Protein 1U53 (pdb70)

Sequence (193 aa):
EFGCPDNGMSEEARQKFLEMHNSLRSSVALGQAKDGAGGNAPKAAKMKTMAYDCEVEKTAMNNAKQCVFKHSQPNQRKGLGENIFMSSDSGMDKAKAAEQASKAWFGELAEKGVGQNLKLTGGLFSRGVGHYTQMVWQETVKLGCYVEACSNMCYVVCQYGPAGNMMGKDIYEKGEPCSKCENCDKEKGLCSA

Structure (mmCIF, N/CA/C/O backbone):
data_1U53
#
_entry.id   1U53
#
_cell.length_a   37.890
_cell.length_b   51.540
_cell.length_c   43.630
_cell.angle_alpha   90.00
_cell.angle_beta   114.06
_cell.angle_gamma   90.00
#
_symmetry.space_group_name_H-M   'P 1 21 1'
#
loop_
_entity.id
_entity.type
_entity.pdbx_description
1 polymer 'secreted protein ASP-2'
2 water water
#
loop_
_atom_site.group_PDB
_atom_site.id
_atom_site.type_symbol
_atom_site.label_atom_id
_atom_site.label_alt_id
_atom_site.label_comp_id
_atom_site.label_asym_id
_atom_site.label_entity_id
_atom_site.label_seq_id
_atom_site.pdbx_PDB_ins_code
_atom_site.Cartn_x
_atom_site.Cartn_y
_atom_site.Cartn_z
_atom_site.occupancy
_atom_site.B_iso_or_equiv
_atom_site.auth_seq_id
_atom_site.auth_comp_id
_atom_site.auth_asym_id
_atom_site.auth_atom_id
_atom_site.pdbx_PDB_model_num
ATOM 1 N N . GLU A 1 4 ? -1.296 9.574 12.259 1.00 34.88 -1 GLU A N 1
ATOM 2 C CA . GLU A 1 4 ? -0.152 8.672 12.020 1.00 33.36 -1 GLU A CA 1
ATOM 3 C C . GLU A 1 4 ? 1.044 9.432 11.459 1.00 31.08 -1 GLU A C 1
ATOM 4 O O . GLU A 1 4 ? 0.935 10.117 10.434 1.00 30.59 -1 GLU A O 1
ATOM 6 N N . PHE A 1 5 ? 2.188 9.280 12.122 1.00 27.56 0 PHE A N 1
ATOM 7 C CA . PHE A 1 5 ? 3.340 10.154 11.886 1.00 24.92 0 PHE A CA 1
ATOM 8 C C . PHE A 1 5 ? 4.616 9.319 11.905 1.00 23.97 0 PHE A C 1
ATOM 9 O O . PHE A 1 5 ? 5.067 8.873 12.964 1.00 25.92 0 PHE A O 1
ATOM 17 N N . GLY A 1 6 ? 5.195 9.111 10.731 1.00 21.43 1 GLY A N 1
ATOM 18 C CA . GLY A 1 6 ? 6.366 8.257 10.607 1.00 19.48 1 GLY A CA 1
ATOM 19 C C . GLY A 1 6 ? 7.630 9.050 10.955 1.00 18.64 1 GLY A C 1
ATOM 20 O O . GLY A 1 6 ? 7.683 10.282 10.824 1.00 17.85 1 GLY A O 1
ATOM 21 N N . CYS A 1 7 ? 8.649 8.343 11.427 1.00 17.56 2 CYS A N 1
ATOM 22 C CA . CYS A 1 7 ? 9.934 8.974 11.691 1.00 16.85 2 CYS A CA 1
ATOM 23 C C . CYS A 1 7 ? 10.713 9.111 10.361 1.00 15.89 2 CYS A C 1
ATOM 24 O O . CYS A 1 7 ? 10.354 8.473 9.341 1.00 17.10 2 CYS A O 1
ATOM 27 N N . PRO A 1 8 ? 11.749 9.949 10.340 1.00 15.79 3 PRO A N 1
ATOM 28 C CA . PRO A 1 8 ? 12.543 10.244 9.144 1.00 15.05 3 PRO A CA 1
ATOM 29 C C . PRO A 1 8 ? 13.237 9.002 8.623 1.00 16.27 3 PRO A C 1
ATOM 30 O O . PRO A 1 8 ? 13.428 7.995 9.359 1.00 15.60 3 PRO A O 1
ATOM 34 N N . ASP A 1 9 ? 13.624 9.080 7.353 1.00 15.40 4 ASP A N 1
ATOM 35 C CA . ASP A 1 9 ? 14.362 8.038 6.647 1.00 16.03 4 ASP A CA 1
ATOM 36 C C . ASP A 1 9 ? 15.799 8.299 7.015 1.00 15.69 4 ASP A C 1
ATOM 37 O O . ASP A 1 9 ? 16.585 8.851 6.236 1.00 16.31 4 ASP A O 1
ATOM 42 N N . ASN A 1 10 ? 16.143 7.945 8.254 1.00 15.48 5 ASN A N 1
ATOM 43 C CA . ASN A 1 10 ? 17.413 8.374 8.863 1.00 14.72 5 ASN A CA 1
ATOM 44 C C . ASN A 1 10 ? 18.404 7.236 9.167 1.00 15.16 5 ASN A C 1
ATOM 45 O O . ASN A 1 10 ? 19.402 7.459 9.896 1.00 14.54 5 ASN A O 1
ATOM 50 N N . GLY A 1 11 ? 18.158 6.061 8.591 1.00 14.21 6 GLY A N 1
ATOM 51 C CA . GLY A 1 11 ? 19.052 4.895 8.790 1.00 14.40 6 GLY A CA 1
ATOM 52 C C . GLY A 1 11 ? 18.510 3.887 9.776 1.00 17.23 6 GLY A C 1
ATOM 53 O O . GLY A 1 11 ? 18.955 2.751 9.831 1.00 18.64 6 GLY A O 1
ATOM 54 N N . MET A 1 12 ? 17.542 4.302 10.568 1.00 15.77 7 MET A N 1
ATOM 55 C CA . MET A 1 12 ? 16.882 3.385 11.475 1.00 15.63 7 MET A CA 1
ATOM 56 C C . MET A 1 12 ? 15.757 2.696 10.701 1.00 20.25 7 MET A C 1
ATOM 57 O O . MET A 1 12 ? 15.048 3.353 9.951 1.00 21.72 7 MET A O 1
ATOM 62 N N . SER A 1 13 ? 15.583 1.376 10.833 1.00 19.63 8 SER A N 1
ATOM 63 C CA . SER A 1 13 ? 14.544 0.744 10.046 1.00 21.16 8 SER A CA 1
ATOM 64 C C . SER A 1 13 ? 13.229 0.662 10.809 1.00 21.52 8 SER A C 1
ATOM 65 O O . SER A 1 13 ? 13.236 0.574 12.060 1.00 19.13 8 SER A O 1
ATOM 68 N N . GLU A 1 14 ? 12.109 0.671 10.083 1.00 21.41 9 GLU A N 1
ATOM 69 C CA . GLU A 1 14 ? 10.814 0.520 10.713 1.00 22.23 9 GLU A CA 1
ATOM 70 C C . GLU A 1 14 ? 10.727 -0.807 11.471 1.00 18.68 9 GLU A C 1
ATOM 71 O O . GLU A 1 14 ? 10.116 -0.883 12.540 1.00 19.16 9 GLU A O 1
ATOM 77 N N . GLU A 1 15 ? 11.368 -1.847 10.936 1.00 18.09 10 GLU A N 1
ATOM 78 C CA . GLU A 1 15 ? 11.381 -3.164 11.612 1.00 17.27 10 GLU A CA 1
ATOM 79 C C . GLU A 1 15 ? 12.048 -3.070 12.983 1.00 15.25 10 GLU A C 1
ATOM 80 O O . GLU A 1 15 ? 11.577 -3.649 13.973 1.00 13.27 10 GLU A O 1
ATOM 86 N N . ALA A 1 16 ? 13.139 -2.312 13.055 1.00 14.03 11 ALA A N 1
ATOM 87 C CA . ALA A 1 16 ? 13.849 -2.190 14.327 1.00 13.53 11 ALA A CA 1
ATOM 88 C C . ALA A 1 16 ? 13.063 -1.350 15.304 1.00 12.14 11 ALA A C 1
ATOM 89 O O . ALA A 1 16 ? 13.064 -1.594 16.541 1.00 13.81 11 ALA A O 1
ATOM 91 N N . ARG A 1 17 ? 12.401 -0.310 14.793 1.00 12.62 12 ARG A N 1
ATOM 92 C CA . ARG A 1 17 ? 11.603 0.533 15.668 1.00 11.94 12 ARG A CA 1
ATOM 93 C C . ARG A 1 17 ? 10.482 -0.316 16.227 1.00 12.91 12 ARG A C 1
ATOM 94 O O . ARG A 1 17 ? 10.191 -0.246 17.423 1.00 11.98 12 ARG A O 1
ATOM 102 N N . GLN A 1 18 ? 9.829 -1.118 15.381 1.00 11.99 13 GLN A N 1
ATOM 103 C CA . GLN A 1 18 ? 8.748 -1.970 15.853 1.00 15.22 13 GLN A CA 1
ATOM 104 C C . GLN A 1 18 ? 9.251 -2.966 16.865 1.00 13.40 13 GLN A C 1
ATOM 105 O O . GLN A 1 18 ? 8.596 -3.206 17.872 1.00 12.21 13 GLN A O 1
ATOM 111 N N . LYS A 1 19 ? 10.437 -3.523 16.623 1.00 13.05 14 LYS A N 1
ATOM 112 C CA . LYS A 1 19 ? 10.966 -4.525 17.553 1.00 12.74 14 LYS A CA 1
ATOM 113 C C . LYS A 1 19 ? 11.205 -3.908 18.909 1.00 12.57 14 LYS A C 1
ATOM 114 O O . LYS A 1 19 ? 10.821 -4.461 19.941 1.00 13.22 14 LYS A O 1
ATOM 120 N N . PHE A 1 20 ? 11.801 -2.723 18.916 1.00 10.47 15 PHE A N 1
ATOM 121 C CA . PHE A 1 20 ? 12.064 -2.062 20.210 1.00 9.98 15 PHE A CA 1
ATOM 122 C C . PHE A 1 20 ? 10.771 -1.806 20.973 1.00 10.68 15 PHE A C 1
ATOM 123 O O . PHE A 1 20 ? 10.654 -2.143 22.133 1.00 10.72 15 PHE A O 1
ATOM 131 N N . LEU A 1 21 ? 9.771 -1.218 20.301 1.00 10.34 16 LEU A N 1
ATOM 132 C CA . LEU A 1 21 ? 8.548 -0.882 20.999 1.00 10.92 16 LEU A CA 1
ATOM 133 C C . LEU A 1 21 ? 7.789 -2.157 21.448 1.00 11.10 16 LEU A C 1
ATOM 134 O O . LEU A 1 21 ? 7.347 -2.266 22.607 1.00 12.67 16 LEU A O 1
ATOM 139 N N . GLU A 1 22 ? 7.653 -3.134 20.554 1.00 12.52 17 GLU A N 1
ATOM 140 C CA . GLU A 1 22 ? 6.912 -4.362 20.946 1.00 13.60 17 GLU A CA 1
ATOM 141 C C . GLU A 1 22 ? 7.575 -5.126 22.087 1.00 12.57 17 GLU A C 1
ATOM 142 O O . GLU A 1 22 ? 6.873 -5.573 23.018 1.00 12.98 17 GLU A O 1
ATOM 148 N N . MET A 1 23 ? 8.900 -5.264 22.021 1.00 11.81 18 MET A N 1
ATOM 149 C CA . MET A 1 23 ? 9.677 -5.919 23.076 1.00 13.33 18 MET A CA 1
ATOM 150 C C . MET A 1 23 ? 9.523 -5.163 24.371 1.00 13.52 18 MET A C 1
ATOM 151 O O . MET A 1 23 ? 9.340 -5.743 25.428 1.00 11.70 18 MET A O 1
ATOM 156 N N . HIS A 1 24 ? 9.615 -3.831 24.318 1.00 11.17 19 HIS A N 1
ATOM 157 C CA . HIS A 1 24 ? 9.424 -3.113 25.593 1.00 10.19 19 HIS A CA 1
ATOM 158 C C . HIS A 1 24 ? 8.050 -3.319 26.192 1.00 10.70 19 HIS A C 1
ATOM 159 O O . HIS A 1 24 ? 7.907 -3.574 27.406 1.00 11.51 19 HIS A O 1
ATOM 166 N N . ASN A 1 25 ? 7.006 -3.203 25.361 1.00 10.68 20 ASN A N 1
ATOM 167 C CA . ASN A 1 25 ? 5.648 -3.369 25.919 1.00 10.95 20 ASN A CA 1
ATOM 168 C C . ASN A 1 25 ? 5.352 -4.797 26.336 1.00 11.45 20 ASN A C 1
ATOM 169 O O . ASN A 1 25 ? 4.697 -5.027 27.363 1.00 11.49 20 ASN A O 1
ATOM 174 N N . SER A 1 26 ? 5.887 -5.746 25.582 1.00 11.99 21 SER A N 1
ATOM 175 C CA . SER A 1 26 ? 5.751 -7.161 25.936 1.00 11.71 21 SER A CA 1
ATOM 176 C C . SER A 1 26 ? 6.346 -7.453 27.323 1.00 11.88 21 SER A C 1
ATOM 177 O O . SER A 1 26 ? 5.756 -8.130 28.132 1.00 13.69 21 SER A O 1
ATOM 180 N N . LEU A 1 27 ? 7.559 -6.989 27.545 1.00 10.77 22 LEU A N 1
ATOM 181 C CA . LEU A 1 27 ? 8.267 -7.285 28.773 1.00 9.18 22 LEU A CA 1
ATOM 182 C C . LEU A 1 27 ? 7.672 -6.491 29.930 1.00 9.96 22 LEU A C 1
ATOM 183 O O . LEU A 1 27 ? 7.549 -7.040 31.049 1.00 11.77 22 LEU A O 1
ATOM 188 N N . ARG A 1 28 ? 7.287 -5.228 29.684 1.00 9.17 23 ARG A N 1
ATOM 189 C CA . ARG A 1 28 ? 6.497 -4.521 30.725 1.00 8.27 23 ARG A CA 1
ATOM 190 C C . ARG A 1 28 ? 5.279 -5.331 31.111 1.00 10.79 23 ARG A C 1
ATOM 191 O O . ARG A 1 28 ? 4.906 -5.400 32.297 1.00 11.29 23 ARG A O 1
ATOM 199 N N . SER A 1 29 ? 4.622 -5.916 30.099 1.00 11.32 24 SER A N 1
ATOM 200 C CA . SER A 1 29 ? 3.395 -6.662 30.376 1.00 12.39 24 SER A CA 1
ATOM 201 C C . SER A 1 29 ? 3.714 -7.914 31.185 1.00 13.24 24 SER A C 1
ATOM 202 O O . SER A 1 29 ? 3.055 -8.196 32.185 1.00 12.98 24 SER A O 1
ATOM 205 N N . SER A 1 30 ? 4.741 -8.651 30.778 1.00 11.51 25 SER A N 1
ATOM 206 C CA . SER A 1 30 ? 5.157 -9.825 31.585 1.00 12.12 25 SER A CA 1
ATOM 207 C C . SER A 1 30 ? 5.414 -9.478 33.045 1.00 12.13 25 SER A C 1
ATOM 208 O O . SER A 1 30 ? 4.984 -10.188 33.935 1.00 12.84 25 SER A O 1
ATOM 211 N N . VAL A 1 31 ? 6.139 -8.393 33.301 1.00 10.94 26 VAL A N 1
ATOM 212 C CA . VAL A 1 31 ? 6.395 -7.993 34.677 1.00 12.30 26 VAL A CA 1
ATOM 213 C C . VAL A 1 31 ? 5.061 -7.662 35.363 1.00 12.12 26 VAL A C 1
ATOM 214 O O . VAL A 1 31 ? 4.790 -8.138 36.465 1.00 12.23 26 VAL A O 1
ATOM 218 N N . ALA A 1 32 ? 4.239 -6.833 34.734 1.00 11.79 27 ALA A N 1
ATOM 219 C CA . ALA A 1 32 ? 2.987 -6.372 35.341 1.00 12.53 27 ALA A CA 1
ATOM 220 C C . ALA A 1 32 ? 2.051 -7.523 35.704 1.00 11.95 27 ALA A C 1
ATOM 221 O O . ALA A 1 32 ? 1.363 -7.485 36.744 1.00 14.90 27 ALA A O 1
ATOM 223 N N . LEU A 1 33 ? 2.037 -8.580 34.905 1.00 12.07 28 LEU A N 1
ATOM 224 C CA . LEU A 1 33 ? 1.137 -9.702 35.142 1.00 13.40 28 LEU A CA 1
ATOM 225 C C . LEU A 1 33 ? 1.684 -10.706 36.145 1.00 16.07 28 LEU A C 1
ATOM 226 O O . LEU A 1 33 ? 1.034 -11.744 36.449 1.00 16.03 28 LEU A O 1
ATOM 231 N N . GLY A 1 34 ? 2.898 -10.446 36.643 1.00 13.89 29 GLY A N 1
ATOM 232 C CA . GLY A 1 34 ? 3.542 -11.334 37.604 1.00 13.99 29 GLY A CA 1
ATOM 233 C C . GLY A 1 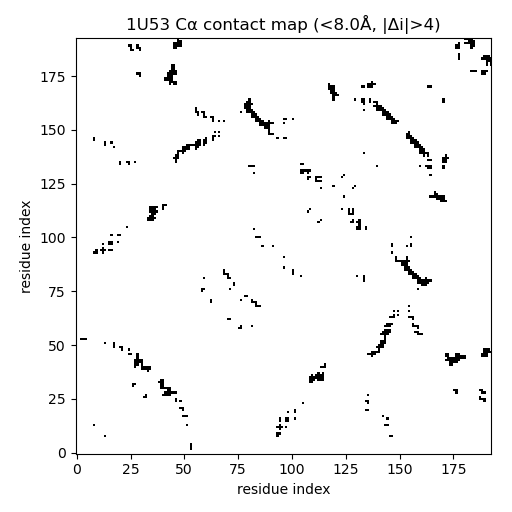34 ? 4.257 -12.530 37.028 1.00 14.55 29 GLY A C 1
ATOM 234 O O . GLY A 1 34 ? 4.460 -13.521 37.732 1.00 14.63 29 GLY A O 1
ATOM 235 N N . GLN A 1 35 ? 4.627 -12.435 35.746 1.00 12.20 30 GLN A N 1
ATOM 236 C CA . GLN A 1 35 ? 5.113 -13.596 35.000 1.00 12.75 30 GLN A CA 1
ATOM 237 C C . GLN A 1 35 ? 6.631 -13.576 34.807 1.00 14.17 30 GLN A C 1
ATOM 238 O O . GLN A 1 35 ? 7.183 -14.483 34.204 1.00 14.43 30 GLN A O 1
ATOM 244 N N . ALA A 1 36 ? 7.312 -12.555 35.334 1.00 13.80 31 ALA A N 1
ATOM 245 C CA . ALA A 1 36 ? 8.764 -12.416 35.108 1.00 12.54 31 ALA A CA 1
ATOM 246 C C . ALA A 1 36 ? 9.620 -12.933 36.234 1.00 14.17 31 ALA A C 1
ATOM 247 O O . ALA A 1 36 ? 9.535 -12.411 37.363 1.00 12.59 31 ALA A O 1
ATOM 249 N N . LYS A 1 37 ? 10.478 -13.923 35.951 1.00 13.70 32 LYS A N 1
ATOM 250 C CA . LYS A 1 37 ? 11.350 -14.481 36.990 1.00 14.73 32 LYS A CA 1
ATOM 251 C C . LYS A 1 37 ? 12.321 -13.450 37.524 1.00 15.01 32 LYS A C 1
ATOM 252 O O . LYS A 1 37 ? 12.923 -12.684 36.758 1.00 14.66 32 LYS A O 1
ATOM 258 N N . ASP A 1 38 ? 12.503 -13.429 38.850 1.00 13.94 33 ASP A N 1
ATOM 259 C CA . ASP A 1 38 ? 13.410 -12.494 39.478 1.00 14.86 33 ASP A CA 1
ATOM 260 C C . ASP A 1 38 ? 14.545 -13.322 40.108 1.00 14.27 33 ASP A C 1
ATOM 261 O O . ASP A 1 38 ? 14.276 -14.329 40.799 1.00 14.88 33 ASP A O 1
ATOM 266 N N . GLY A 1 39 ? 15.800 -12.966 39.813 1.00 13.32 34 GLY A N 1
ATOM 267 C CA . GLY A 1 39 ? 16.949 -13.697 40.394 1.00 15.07 34 GLY A CA 1
ATOM 268 C C . GLY A 1 39 ? 17.013 -13.621 41.910 1.00 15.75 34 GLY A C 1
ATOM 269 O O . GLY A 1 39 ? 17.712 -14.455 42.521 1.00 19.05 34 GLY A O 1
ATOM 270 N N . ALA A 1 40 ? 16.291 -12.662 42.517 1.00 15.34 35 ALA A N 1
ATOM 271 C CA . ALA A 1 40 ? 16.207 -12.565 43.999 1.00 17.66 35 ALA A CA 1
ATOM 272 C C . ALA A 1 40 ? 15.319 -13.649 44.585 1.00 16.89 35 ALA A C 1
ATOM 273 O O . ALA A 1 40 ? 15.314 -13.843 45.825 1.00 19.34 35 ALA A O 1
ATOM 275 N N . GLY A 1 41 ? 14.535 -14.311 43.731 1.00 15.65 36 GLY A N 1
ATOM 276 C CA . GLY A 1 41 ? 13.569 -15.329 44.160 1.00 17.68 36 GLY A CA 1
ATOM 277 C C . GLY A 1 41 ? 12.154 -15.043 43.692 1.00 16.80 36 GLY A C 1
ATOM 278 O O . GLY A 1 41 ? 11.724 -13.877 43.633 1.00 18.07 36 GLY A O 1
ATOM 279 N N . GLY A 1 42 ? 11.407 -16.090 43.377 1.00 15.70 37 GLY A N 1
ATOM 280 C CA . GLY A 1 42 ? 10.052 -15.870 42.882 1.00 17.00 37 GLY A CA 1
ATOM 281 C C . GLY A 1 42 ? 10.064 -15.028 41.619 1.00 16.03 37 GLY A C 1
ATOM 282 O O . GLY A 1 42 ? 11.074 -15.011 40.861 1.00 16.65 37 GLY A O 1
ATOM 283 N N . ASN A 1 43 ? 8.930 -14.381 41.380 1.00 14.39 38 ASN A N 1
ATOM 284 C CA . ASN A 1 43 ? 8.816 -13.477 40.252 1.00 14.48 38 ASN A CA 1
ATOM 285 C C . ASN A 1 43 ? 8.793 -12.022 40.685 1.00 14.07 38 ASN A C 1
ATOM 286 O O . ASN A 1 43 ? 8.514 -11.701 41.851 1.00 15.48 38 ASN A O 1
ATOM 291 N N . ALA A 1 44 ? 8.992 -11.113 39.744 1.00 12.73 39 ALA A N 1
ATOM 292 C CA . ALA A 1 44 ? 8.777 -9.691 40.073 1.00 11.81 39 ALA A CA 1
ATOM 293 C C . ALA A 1 44 ? 7.316 -9.471 40.498 1.00 13.84 39 ALA A C 1
ATOM 294 O O . ALA A 1 44 ? 6.397 -10.180 40.051 1.00 12.03 39 ALA A O 1
ATOM 296 N N . PRO A 1 45 ? 7.086 -8.526 41.415 1.00 13.23 40 PRO A N 1
ATOM 297 C CA . PRO A 1 45 ? 5.679 -8.309 41.777 1.00 13.04 40 PRO A CA 1
ATOM 298 C C . PRO A 1 45 ? 4.785 -7.768 40.683 1.00 12.99 40 PRO A C 1
ATOM 299 O O . PRO A 1 45 ? 5.244 -7.020 39.827 1.00 13.57 40 PRO A O 1
ATOM 303 N N . LYS A 1 46 ? 3.490 -8.060 40.800 1.00 13.82 41 LYS A N 1
ATOM 304 C CA . LYS A 1 46 ? 2.520 -7.515 39.844 1.00 14.15 41 LYS A CA 1
ATOM 305 C C . LYS A 1 46 ? 2.445 -6.013 40.000 1.00 13.63 41 LYS A C 1
ATOM 306 O O . LYS A 1 46 ? 2.652 -5.469 41.103 1.00 13.61 41 LYS A O 1
ATOM 312 N N . ALA A 1 47 ? 2.121 -5.355 38.890 1.00 11.41 42 ALA A N 1
ATOM 313 C CA . ALA A 1 47 ? 2.141 -3.892 38.806 1.00 11.67 42 ALA A CA 1
ATOM 314 C C . ALA A 1 47 ? 0.705 -3.448 38.661 1.00 13.21 42 ALA A C 1
ATOM 315 O O . ALA A 1 47 ? -0.004 -3.965 37.771 1.00 12.47 42 ALA A O 1
ATOM 317 N N . ALA A 1 48 ? 0.315 -2.436 39.439 1.00 13.42 43 ALA A N 1
ATOM 318 C CA . ALA A 1 48 ? -1.093 -1.993 39.472 1.00 14.51 43 ALA A CA 1
ATOM 319 C C . ALA A 1 48 ? -1.474 -1.080 38.308 1.00 16.27 43 ALA A C 1
ATOM 320 O O . ALA A 1 48 ? -2.668 -0.915 38.012 1.00 14.93 43 ALA A O 1
ATOM 322 N N . LYS A 1 49 ? -0.479 -0.440 37.691 1.00 14.62 44 LYS A N 1
ATOM 323 C CA . LYS A 1 49 ? -0.741 0.565 36.643 1.00 16.79 44 LYS A CA 1
ATOM 324 C C . LYS A 1 49 ? 0.475 0.754 35.738 1.00 14.25 44 LYS A C 1
ATOM 325 O O . LYS A 1 49 ? 0.993 1.891 35.541 1.00 15.82 44 LYS A O 1
ATOM 331 N N . MET A 1 50 ? 0.976 -0.365 35.208 1.00 12.17 45 MET A N 1
ATOM 332 C CA . MET A 1 50 ? 2.117 -0.270 34.295 1.00 12.51 45 MET A CA 1
ATOM 333 C C . MET A 1 50 ? 1.651 0.327 32.960 1.00 12.85 45 MET A C 1
ATOM 334 O O . MET A 1 50 ? 0.746 -0.217 32.292 1.00 14.56 45 MET A O 1
ATOM 339 N N . LYS A 1 51 ? 2.282 1.426 32.548 1.00 14.11 46 LYS A N 1
ATOM 340 C CA . LYS A 1 51 ? 1.775 2.144 31.389 1.00 14.65 46 LYS A CA 1
ATOM 341 C C . LYS A 1 51 ? 2.363 1.578 30.090 1.00 13.79 46 LYS A C 1
ATOM 342 O O . LYS A 1 51 ? 3.528 1.144 30.050 1.00 13.10 46 LYS A O 1
ATOM 348 N N . THR A 1 52 ? 1.525 1.588 29.059 1.00 12.72 47 THR A N 1
ATOM 349 C CA . THR A 1 52 ? 1.988 1.285 27.690 1.00 13.15 47 THR A CA 1
ATOM 350 C C . THR A 1 52 ? 2.912 2.396 27.178 1.00 13.38 47 THR A C 1
ATOM 351 O O . THR A 1 52 ? 2.601 3.608 27.324 1.00 15.75 47 THR A O 1
ATOM 355 N N . MET A 1 53 ? 4.011 1.994 26.534 1.00 12.96 48 MET A N 1
ATOM 356 C CA . MET A 1 53 ? 4.880 2.928 25.837 1.00 11.97 48 MET A CA 1
ATOM 357 C C . MET A 1 53 ? 4.433 3.166 24.385 1.00 12.97 48 MET A C 1
ATOM 358 O O . MET A 1 53 ? 3.805 2.310 23.737 1.00 12.22 48 MET A O 1
ATOM 363 N N . ALA A 1 54 ? 4.731 4.380 23.904 1.00 13.48 49 ALA A N 1
ATOM 364 C CA . ALA A 1 54 ? 4.541 4.742 22.502 1.00 13.98 49 ALA A CA 1
ATOM 365 C C . ALA A 1 54 ? 5.900 5.128 21.944 1.00 11.03 49 ALA A C 1
ATOM 366 O O . ALA A 1 54 ? 6.735 5.661 22.669 1.00 12.59 49 ALA A O 1
ATOM 368 N N . TYR A 1 55 ? 6.080 4.932 20.652 1.00 12.28 50 TYR A N 1
ATOM 369 C CA . TYR A 1 55 ? 7.330 5.311 19.983 1.00 12.47 50 TYR A CA 1
ATOM 370 C C . TYR A 1 55 ? 7.321 6.805 19.732 1.00 13.64 50 TYR A C 1
ATOM 371 O O . TYR A 1 55 ? 6.259 7.404 19.454 1.00 13.93 50 TYR A O 1
ATOM 380 N N . ASP A 1 56 ? 8.474 7.445 19.887 1.00 11.09 51 ASP A N 1
ATOM 381 C CA . ASP A 1 56 ? 8.488 8.937 19.764 1.00 11.82 51 ASP A CA 1
ATOM 382 C C . ASP A 1 56 ? 9.697 9.307 18.905 1.00 13.15 51 ASP A C 1
ATOM 383 O O . ASP A 1 56 ? 10.853 9.042 19.298 1.00 14.12 51 ASP A O 1
ATOM 388 N N . CYS A 1 57 ? 9.464 9.905 17.728 1.00 13.69 52 CYS A N 1
ATOM 389 C CA . CYS A 1 57 ? 10.562 10.129 16.782 1.00 14.78 52 CYS A CA 1
ATOM 390 C C . CYS A 1 57 ? 11.564 11.164 17.290 1.00 13.98 52 CYS A C 1
ATOM 391 O O . CYS A 1 57 ? 12.727 11.166 16.861 1.00 15.24 52 CYS A O 1
ATOM 394 N N . GLU A 1 58 ? 11.088 12.091 18.140 1.00 13.58 53 GLU A N 1
ATOM 395 C CA . GLU A 1 58 ? 11.996 13.067 18.749 1.00 14.27 53 GLU A CA 1
ATOM 396 C C . GLU A 1 58 ? 12.976 12.470 19.747 1.00 15.31 53 GLU A C 1
ATOM 397 O O . GLU A 1 58 ? 14.144 12.863 19.831 1.00 16.42 53 GLU A O 1
ATOM 403 N N . VAL A 1 59 ? 12.495 11.502 20.499 1.00 12.20 54 VAL A N 1
ATOM 404 C CA . VAL A 1 59 ? 13.339 10.729 21.418 1.00 12.57 54 VAL A CA 1
ATOM 405 C C . VAL A 1 59 ? 14.313 9.903 20.602 1.00 12.11 54 VAL A C 1
ATOM 406 O O . VAL A 1 59 ? 15.494 9.796 20.954 1.00 12.62 54 VAL A O 1
ATOM 410 N N . GLU A 1 60 ? 13.852 9.318 19.493 1.00 12.54 55 GLU A N 1
ATOM 411 C CA . GLU A 1 60 ? 14.810 8.619 18.581 1.00 10.88 55 GLU A CA 1
ATOM 412 C C . GLU A 1 60 ? 15.944 9.543 18.095 1.00 13.11 55 GLU A C 1
ATOM 413 O O . GLU A 1 60 ? 17.108 9.144 17.991 1.00 13.95 55 GLU A O 1
ATOM 419 N N . LYS A 1 61 ? 15.580 10.816 17.851 1.00 13.40 56 LYS A N 1
ATOM 420 C CA . LYS A 1 61 ? 16.546 11.787 17.333 1.00 14.04 56 LYS A CA 1
ATOM 421 C C . LYS A 1 61 ? 17.642 11.988 18.319 1.00 11.34 56 LYS A C 1
ATOM 422 O O . LYS A 1 61 ? 18.802 11.957 17.957 1.00 14.89 56 LYS A O 1
ATOM 428 N N . THR A 1 62 ? 17.294 12.173 19.583 1.00 11.19 57 THR A N 1
ATOM 429 C CA . THR A 1 62 ? 18.376 12.343 20.587 1.00 11.01 57 THR A CA 1
ATOM 430 C C . THR A 1 62 ? 19.149 11.041 20.871 1.00 13.83 57 THR A C 1
ATOM 431 O O . THR A 1 62 ? 20.346 11.060 21.101 1.00 14.35 57 THR A O 1
ATOM 435 N N . ALA A 1 63 ? 18.473 9.895 20.821 1.00 12.07 58 ALA A N 1
ATOM 436 C CA . ALA A 1 63 ? 19.203 8.623 20.919 1.00 11.59 58 ALA A CA 1
ATOM 437 C C . ALA A 1 63 ? 20.207 8.487 19.782 1.00 12.05 58 ALA A C 1
ATOM 438 O O . ALA A 1 63 ? 21.386 8.085 19.977 1.00 12.51 58 ALA A O 1
ATOM 440 N N . MET A 1 64 ? 19.760 8.839 18.576 1.00 10.78 59 MET A N 1
ATOM 441 C CA . MET A 1 64 ? 20.618 8.934 17.397 1.00 11.83 59 MET A CA 1
ATOM 442 C C . MET A 1 64 ? 21.834 9.824 17.581 1.00 13.02 59 MET A C 1
ATOM 443 O O . MET A 1 64 ? 22.945 9.473 17.152 1.00 13.84 59 MET A O 1
ATOM 448 N N . ASN A 1 65 ? 21.634 11.009 18.179 1.00 12.06 60 ASN A N 1
ATOM 449 C CA . ASN A 1 65 ? 22.734 11.918 18.401 1.00 12.87 60 ASN A CA 1
ATOM 450 C C . ASN A 1 65 ? 23.839 11.237 19.220 1.00 12.77 60 ASN A C 1
ATOM 451 O O . ASN A 1 65 ? 25.004 11.532 19.032 1.00 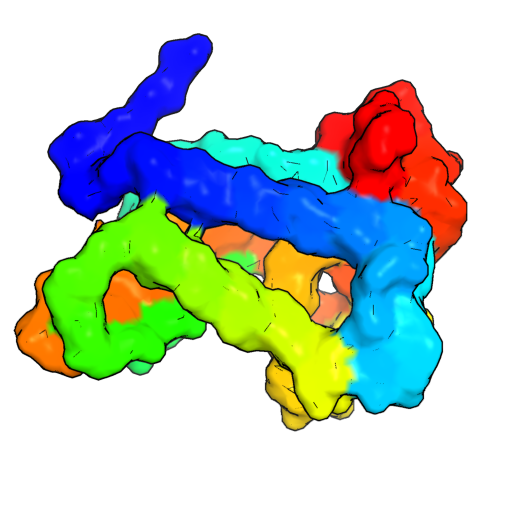14.18 60 ASN A O 1
ATOM 456 N N . ASN A 1 66 ? 23.466 10.351 20.149 1.00 12.00 61 ASN A N 1
ATOM 457 C CA . ASN A 1 66 ? 24.458 9.591 20.899 1.00 12.18 61 ASN A CA 1
ATOM 458 C C . ASN A 1 66 ? 25.045 8.510 20.019 1.00 13.07 61 ASN A C 1
ATOM 459 O O . ASN A 1 66 ? 26.260 8.467 19.776 1.00 12.46 61 ASN A O 1
ATOM 464 N N . ALA A 1 67 ? 24.178 7.657 19.498 1.00 12.26 62 ALA A N 1
ATOM 465 C CA . ALA A 1 67 ? 24.675 6.524 18.672 1.00 11.70 62 ALA A CA 1
ATOM 466 C C . ALA A 1 67 ? 25.632 6.971 17.582 1.00 13.62 62 ALA A C 1
ATOM 467 O O . ALA A 1 67 ? 26.610 6.311 17.382 1.00 11.84 62 ALA A O 1
ATOM 469 N N . LYS A 1 68 ? 25.338 8.058 16.866 1.00 12.63 63 LYS A N 1
ATOM 470 C CA . LYS A 1 68 ? 26.158 8.420 15.706 1.00 15.64 63 LYS A CA 1
ATOM 471 C C . LYS A 1 68 ? 27.594 8.769 16.073 1.00 15.55 63 LYS A C 1
ATOM 472 O O . LYS A 1 68 ? 28.471 8.773 15.200 1.00 16.33 63 LYS A O 1
ATOM 478 N N . GLN A 1 69 ? 27.862 9.120 17.335 1.00 15.01 64 GLN A N 1
ATOM 479 C CA . GLN A 1 69 ? 29.252 9.427 17.718 1.00 15.69 64 GLN A CA 1
ATOM 480 C C . GLN A 1 69 ? 30.147 8.193 17.846 1.00 16.24 64 GLN A C 1
ATOM 481 O O . GLN A 1 69 ? 31.380 8.310 17.893 1.00 15.40 64 GLN A O 1
ATOM 487 N N . CYS A 1 70 ? 29.538 7.003 17.919 1.00 14.11 65 CYS A N 1
ATOM 488 C CA . CYS A 1 70 ? 30.261 5.737 17.896 1.00 14.35 65 CYS A CA 1
ATOM 489 C C . CYS A 1 70 ? 31.280 5.642 19.040 1.00 14.19 65 CYS A C 1
ATOM 490 O O . CYS A 1 70 ? 32.379 5.147 18.866 1.00 17.21 65 CYS A O 1
ATOM 493 N N . VAL A 1 71 ? 30.888 6.171 20.196 1.00 14.93 66 VAL A N 1
ATOM 494 C CA . VAL A 1 71 ? 31.610 6.020 21.464 1.00 14.45 66 VAL A CA 1
ATOM 495 C C . VAL A 1 71 ? 30.596 5.416 22.426 1.00 15.14 66 VAL A C 1
ATOM 496 O O . VAL A 1 71 ? 29.476 5.934 22.584 1.00 14.88 66 VAL A O 1
ATOM 500 N N . PHE A 1 72 ? 30.966 4.296 23.024 1.00 14.54 67 PHE A N 1
ATOM 501 C CA . PHE A 1 72 ? 30.056 3.635 23.979 1.00 15.12 67 PHE A CA 1
ATOM 502 C C . PHE A 1 72 ? 30.043 4.437 25.279 1.00 15.20 67 PHE A C 1
ATOM 503 O O . PHE A 1 72 ? 30.914 4.250 26.141 1.00 15.96 67 PHE A O 1
ATOM 511 N N . LYS A 1 73 ? 29.071 5.343 25.423 1.00 14.54 68 LYS A N 1
ATOM 512 C CA . LYS A 1 73 ? 29.052 6.214 26.592 1.00 16.09 68 LYS A CA 1
ATOM 513 C C . LYS A 1 73 ? 27.671 6.814 26.746 1.00 14.04 68 LYS A C 1
ATOM 514 O O . LYS A 1 73 ? 27.036 7.220 25.773 1.00 13.47 68 LYS A O 1
ATOM 520 N N . HIS A 1 74 ? 27.231 6.899 27.987 1.00 13.77 69 HIS A N 1
ATOM 521 C CA . HIS A 1 74 ? 26.020 7.662 28.283 1.00 13.95 69 HIS A CA 1
ATOM 522 C C . HIS A 1 74 ? 26.184 9.123 27.908 1.00 14.62 69 HIS A C 1
ATOM 523 O O . HIS A 1 74 ? 27.260 9.719 28.088 1.00 15.12 69 HIS A O 1
ATOM 530 N N . SER A 1 75 ? 25.088 9.703 27.434 1.00 13.12 70 SER A N 1
ATOM 531 C CA . SER A 1 75 ? 25.039 11.120 27.110 1.00 11.98 70 SER A CA 1
ATOM 532 C C . SER A 1 75 ? 24.802 11.954 28.352 1.00 13.92 70 SER A C 1
ATOM 533 O O . SER A 1 75 ? 24.233 11.513 29.367 1.00 13.80 70 SER A O 1
ATOM 536 N N . GLN A 1 76 ? 25.253 13.193 28.256 1.00 12.31 71 GLN A N 1
ATOM 537 C CA . GLN A 1 76 ? 25.021 14.102 29.340 1.00 15.68 71 GLN A CA 1
ATOM 538 C C . GLN A 1 76 ? 23.566 14.559 29.298 1.00 17.71 71 GLN A C 1
ATOM 539 O O . GLN A 1 76 ? 22.958 14.598 28.236 1.00 16.12 71 GLN A O 1
ATOM 545 N N . PRO A 1 77 ? 22.974 14.877 30.462 1.00 18.99 72 PRO A N 1
ATOM 546 C CA . PRO A 1 77 ? 21.560 15.217 30.513 1.00 18.96 72 PRO A CA 1
ATOM 547 C C . PRO A 1 77 ? 21.072 16.315 29.551 1.00 19.49 72 PRO A C 1
ATOM 548 O O . PRO A 1 77 ? 19.963 16.190 29.048 1.00 20.00 72 PRO A O 1
ATOM 552 N N . ASN A 1 78 ? 21.853 17.375 29.327 1.00 19.90 73 ASN A N 1
ATOM 553 C CA . ASN A 1 78 ? 21.467 18.429 28.415 1.00 20.05 73 ASN A CA 1
ATOM 554 C C . ASN A 1 78 ? 21.458 17.960 26.954 1.00 18.96 73 ASN A C 1
ATOM 555 O O . ASN A 1 78 ? 20.923 18.654 26.094 1.00 18.87 73 ASN A O 1
ATOM 560 N N . GLN A 1 79 ? 21.968 16.754 26.690 1.00 16.59 74 GLN A N 1
ATOM 561 C CA . GLN A 1 79 ? 21.910 16.189 25.322 1.00 13.91 74 GLN A CA 1
ATOM 562 C C . GLN A 1 79 ? 20.727 15.220 25.163 1.00 13.92 74 GLN A C 1
ATOM 563 O O . GLN A 1 79 ? 20.523 14.617 24.094 1.00 14.00 74 GLN A O 1
ATOM 569 N N . ARG A 1 80 ? 19.959 15.090 26.246 1.00 13.87 75 ARG A N 1
ATOM 570 C CA . ARG A 1 80 ? 18.742 14.299 26.226 1.00 13.32 75 ARG A CA 1
ATOM 571 C C . ARG A 1 80 ? 17.816 14.827 27.294 1.00 13.42 75 ARG A C 1
ATOM 572 O O . ARG A 1 80 ? 17.423 14.123 28.244 1.00 14.47 75 ARG A O 1
ATOM 580 N N . LYS A 1 81 ? 17.466 16.109 27.177 1.00 14.49 76 LYS A N 1
ATOM 581 C CA . LYS A 1 81 ? 16.733 16.735 28.259 1.00 15.11 76 LYS A CA 1
ATOM 582 C C . LYS A 1 81 ? 15.465 16.001 28.621 1.00 15.09 76 LYS A C 1
ATOM 583 O O . LYS A 1 81 ? 14.617 15.743 27.779 1.00 16.25 76 LYS A O 1
ATOM 589 N N . GLY A 1 82 ? 15.344 15.703 29.893 1.00 16.62 77 GLY A N 1
ATOM 590 C CA . GLY A 1 82 ? 14.128 15.098 30.407 1.00 16.73 77 GLY A CA 1
ATOM 591 C C . GLY A 1 82 ? 14.027 13.606 30.107 1.00 17.40 77 GLY A C 1
ATOM 592 O O . GLY A 1 82 ? 12.935 13.025 30.282 1.00 18.76 77 GLY A O 1
ATOM 593 N N . LEU A 1 83 ? 15.124 13.004 29.651 1.00 14.89 78 LEU A N 1
ATOM 594 C CA . LEU A 1 83 ? 15.077 11.588 29.187 1.00 12.26 78 LEU A CA 1
ATOM 595 C C . LEU A 1 83 ? 16.039 10.665 29.893 1.00 12.45 78 LEU A C 1
ATOM 596 O O . LEU A 1 83 ? 17.148 11.081 30.275 1.00 12.87 78 LEU A O 1
ATOM 601 N N . GLY A 1 84 ? 15.645 9.380 30.031 1.00 11.43 79 GLY A N 1
ATOM 602 C CA . GLY A 1 84 ? 16.553 8.343 30.540 1.00 11.85 79 GLY A CA 1
ATOM 603 C C . GLY A 1 84 ? 17.236 7.686 29.339 1.00 11.18 79 GLY A C 1
ATOM 604 O O . GLY A 1 84 ? 16.969 8.038 28.168 1.00 10.49 79 GLY A O 1
ATOM 605 N N . GLU A 1 85 ? 18.128 6.732 29.610 1.00 9.96 80 GLU A N 1
ATOM 606 C CA . GLU A 1 85 ? 18.907 6.191 28.505 1.00 9.52 80 GLU A CA 1
ATOM 607 C C . GLU A 1 85 ? 19.484 4.821 28.872 1.00 10.51 80 GLU A C 1
ATOM 608 O O . GLU A 1 85 ? 20.028 4.637 30.004 1.00 10.75 80 GLU A O 1
ATOM 614 N N . ASN A 1 86 ? 19.391 3.877 27.925 1.00 9.79 81 ASN A N 1
ATOM 615 C CA . ASN A 1 86 ? 20.075 2.560 28.050 1.00 9.72 81 ASN A CA 1
ATOM 616 C C . ASN A 1 86 ? 20.964 2.414 26.847 1.00 9.35 81 ASN A C 1
ATOM 617 O O . ASN A 1 86 ? 20.582 2.776 25.742 1.00 9.90 81 ASN A O 1
ATOM 622 N N . ILE A 1 87 ? 22.181 1.892 27.054 1.00 9.79 82 ILE A N 1
ATOM 623 C CA . ILE A 1 87 ? 23.068 1.713 25.894 1.00 10.32 82 ILE A CA 1
ATOM 624 C C . ILE A 1 87 ? 23.533 0.249 25.803 1.00 10.30 82 ILE A C 1
ATOM 625 O O . ILE A 1 87 ? 23.514 -0.492 26.811 1.00 10.27 82 ILE A O 1
ATOM 630 N N . PHE A 1 88 ? 23.873 -0.201 24.589 1.00 9.36 83 PHE A N 1
ATOM 631 C CA . PHE A 1 88 ? 24.264 -1.610 24.379 1.00 11.08 83 PHE A CA 1
ATOM 632 C C . PHE A 1 88 ? 25.214 -1.656 23.212 1.00 11.80 83 PHE A C 1
ATOM 633 O O . PHE A 1 88 ? 25.105 -0.844 22.282 1.00 11.38 83 PHE A O 1
ATOM 641 N N . MET A 1 89 ? 26.151 -2.595 23.236 1.00 12.06 84 MET A N 1
ATOM 642 C CA . MET A 1 89 ? 26.967 -2.760 22.023 1.00 12.37 84 MET A CA 1
ATOM 643 C C . MET A 1 89 ? 27.256 -4.234 21.793 1.00 13.15 84 MET A C 1
ATOM 644 O O . MET A 1 89 ? 27.329 -5.039 22.737 1.00 13.69 84 MET A O 1
ATOM 649 N N . SER A 1 90 ? 27.462 -4.548 20.508 1.00 13.08 85 SER A N 1
ATOM 650 C CA . SER A 1 90 ? 27.927 -5.854 20.084 1.00 14.07 85 SER A CA 1
ATOM 651 C C . SER A 1 90 ? 29.126 -5.669 19.167 1.00 13.95 85 SER A C 1
ATOM 652 O O . SER A 1 90 ? 29.207 -4.705 18.447 1.00 13.91 85 SER A O 1
ATOM 655 N N . SER A 1 91 ? 30.051 -6.628 19.148 1.00 14.77 86 SER A N 1
ATOM 656 C CA . SER A 1 91 ? 31.172 -6.532 18.232 1.00 15.00 86 SER A CA 1
ATOM 657 C C . SER A 1 91 ? 30.797 -6.877 16.784 1.00 14.52 86 SER A C 1
ATOM 658 O O . SER A 1 91 ? 31.625 -6.667 15.896 1.00 15.84 86 SER A O 1
ATOM 661 N N . ASP A 1 92 ? 29.586 -7.395 16.547 1.00 14.97 87 ASP A N 1
ATOM 662 C CA . ASP A 1 92 ? 29.101 -7.665 15.176 1.00 14.50 87 ASP A CA 1
ATOM 663 C C . ASP A 1 92 ? 28.553 -6.373 14.574 1.00 14.22 87 ASP A C 1
ATOM 664 O O . ASP A 1 92 ? 27.343 -6.132 14.611 1.00 11.98 87 ASP A O 1
ATOM 669 N N . SER A 1 93 ? 29.463 -5.578 14.001 1.00 13.48 88 SER A N 1
ATOM 670 C CA . SER A 1 93 ? 29.190 -4.224 13.434 1.00 15.17 88 SER A CA 1
ATOM 671 C C . SER A 1 93 ? 28.036 -4.187 12.490 1.00 15.07 88 SER A C 1
ATOM 672 O O . SER A 1 93 ? 27.185 -3.252 12.507 1.00 16.78 88 SER A O 1
ATOM 675 N N . GLY A 1 94 ? 27.999 -5.181 11.634 1.00 14.64 89 GLY A N 1
ATOM 676 C CA . GLY A 1 94 ? 27.005 -5.158 10.563 1.00 14.71 89 GLY A CA 1
ATOM 677 C C . GLY A 1 94 ? 25.734 -5.921 10.891 1.00 16.31 89 GLY A C 1
ATOM 678 O O . GLY A 1 94 ? 24.980 -6.245 9.990 1.00 17.73 89 GLY A O 1
ATOM 679 N N . MET A 1 95 ? 25.512 -6.230 12.170 1.00 13.89 90 MET A N 1
ATOM 680 C CA . MET A 1 95 ? 24.311 -6.923 12.592 1.00 15.45 90 MET A CA 1
ATOM 681 C C . MET A 1 95 ? 23.055 -6.255 12.071 1.00 14.51 90 MET A C 1
ATOM 682 O O . MET A 1 95 ? 22.981 -5.017 12.017 1.00 14.20 90 MET A O 1
ATOM 687 N N . ASP A 1 96 ? 22.059 -7.075 11.714 1.00 14.50 91 ASP A N 1
ATOM 688 C CA . ASP A 1 96 ? 20.777 -6.552 11.242 1.00 14.03 91 ASP A CA 1
ATOM 689 C C . ASP A 1 96 ? 20.212 -5.692 12.346 1.00 13.21 91 ASP A C 1
ATOM 690 O O . ASP A 1 96 ? 20.304 -6.076 13.510 1.00 13.55 91 ASP A O 1
ATOM 695 N N . LYS A 1 97 ? 19.688 -4.509 12.042 1.00 12.71 92 LYS A N 1
ATOM 696 C CA . LYS A 1 97 ? 19.278 -3.606 13.144 1.00 12.81 92 LYS A CA 1
ATOM 697 C C . LYS A 1 97 ? 18.149 -4.094 14.010 1.00 12.03 92 LYS A C 1
ATOM 698 O O . LYS A 1 97 ? 18.111 -3.768 15.191 1.00 12.60 92 LYS A O 1
ATOM 704 N N . ALA A 1 98 ? 17.212 -4.874 13.449 1.00 11.41 93 ALA A N 1
ATOM 705 C CA . ALA A 1 98 ? 16.119 -5.426 14.290 1.00 10.44 93 ALA A CA 1
ATOM 706 C C . ALA A 1 98 ? 16.634 -6.546 15.162 1.00 12.23 93 ALA A C 1
ATOM 707 O O . ALA A 1 98 ? 16.164 -6.747 16.290 1.00 14.25 93 ALA A O 1
ATOM 709 N N . LYS A 1 99 ? 17.634 -7.284 14.672 1.00 11.04 94 LYS A N 1
ATOM 710 C CA . LYS A 1 99 ? 18.297 -8.288 15.515 1.00 12.41 94 LYS A CA 1
ATOM 711 C C . LYS A 1 99 ? 19.049 -7.589 16.676 1.00 12.09 94 LYS A C 1
ATOM 712 O O . LYS A 1 99 ? 19.060 -8.076 17.825 1.00 10.93 94 LYS A O 1
ATOM 718 N N . ALA A 1 100 ? 19.700 -6.457 16.369 1.00 11.57 95 ALA A N 1
ATOM 719 C CA . ALA A 1 100 ? 20.410 -5.697 17.435 1.00 10.19 95 ALA A CA 1
ATOM 720 C C . ALA A 1 100 ? 19.385 -5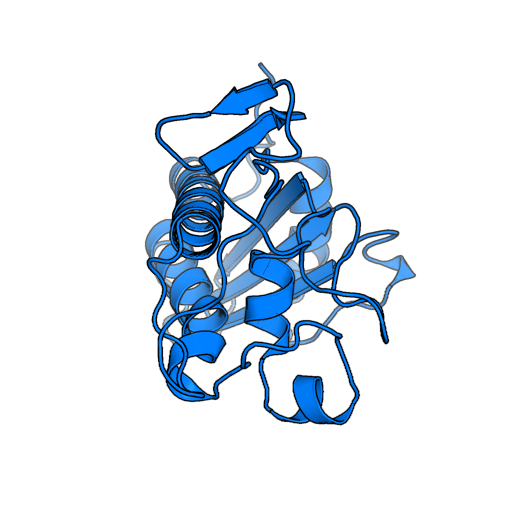.163 18.462 1.00 10.92 95 ALA A C 1
ATOM 721 O O . ALA A 1 100 ? 19.647 -5.182 19.650 1.00 11.55 95 ALA A O 1
ATOM 723 N N . ALA A 1 101 ? 18.218 -4.748 17.996 1.00 10.57 96 ALA A N 1
ATOM 724 C CA . ALA A 1 101 ? 17.174 -4.275 18.912 1.00 11.15 96 ALA A CA 1
ATOM 725 C C . ALA A 1 101 ? 16.770 -5.400 19.875 1.00 12.06 96 ALA A C 1
ATOM 726 O O . ALA A 1 101 ? 16.543 -5.187 21.071 1.00 13.26 96 ALA A O 1
ATOM 728 N N . GLU A 1 102 ? 16.647 -6.610 19.327 1.00 11.96 97 GLU A N 1
ATOM 729 C CA . GLU A 1 102 ? 16.252 -7.757 20.113 1.00 11.53 97 GLU A CA 1
ATOM 730 C C . GLU A 1 102 ? 17.328 -8.059 21.132 1.00 11.55 97 GLU A C 1
ATOM 731 O O . GLU A 1 102 ? 17.049 -8.277 22.318 1.00 12.08 97 GLU A O 1
ATOM 737 N N . GLN A 1 103 ? 18.575 -8.039 20.689 1.00 11.87 98 GLN A N 1
ATOM 738 C CA . GLN A 1 103 ? 19.671 -8.394 21.613 1.00 13.79 98 GLN A CA 1
ATOM 739 C C . GLN A 1 103 ? 19.810 -7.385 22.732 1.00 12.83 98 GLN A C 1
ATOM 740 O O . GLN A 1 103 ? 20.059 -7.735 23.898 1.00 14.51 98 GLN A O 1
ATOM 746 N N . ALA A 1 104 ? 19.666 -6.105 22.385 1.00 11.42 99 ALA A N 1
ATOM 747 C CA . ALA A 1 104 ? 19.812 -5.060 23.414 1.00 9.64 99 ALA A CA 1
ATOM 748 C C . ALA A 1 104 ? 18.720 -5.165 24.442 1.00 9.89 99 ALA A C 1
ATOM 749 O O . ALA A 1 104 ? 18.953 -5.102 25.650 1.00 11.38 99 ALA A O 1
ATOM 751 N N . SER A 1 105 ? 17.498 -5.386 23.958 1.00 9.84 100 SER A N 1
ATOM 752 C CA . SER A 1 105 ? 16.347 -5.400 24.854 1.00 9.34 100 SER A CA 1
ATOM 753 C C . SER A 1 105 ? 16.466 -6.607 25.762 1.00 11.27 100 SER A C 1
ATOM 754 O O . SER A 1 105 ? 16.186 -6.504 26.955 1.00 12.37 100 SER A O 1
ATOM 757 N N . LYS A 1 106 ? 16.904 -7.750 25.230 1.00 11.24 101 LYS A N 1
ATOM 758 C CA . LYS A 1 106 ? 17.129 -8.943 26.077 1.00 12.52 101 LYS A CA 1
ATOM 759 C C . LYS A 1 106 ? 18.227 -8.713 27.115 1.00 11.62 101 LYS A C 1
ATOM 760 O O . LYS A 1 106 ? 18.097 -9.165 28.246 1.00 13.09 101 LYS A O 1
ATOM 766 N N . ALA A 1 107 ? 19.339 -8.061 26.737 1.00 11.50 102 ALA A N 1
ATOM 767 C CA . ALA A 1 107 ? 20.474 -7.856 27.657 1.00 11.45 102 ALA A CA 1
ATOM 768 C C . ALA A 1 107 ? 20.070 -6.949 28.811 1.00 13.35 102 ALA A C 1
ATOM 769 O O . ALA A 1 107 ? 20.479 -7.140 29.959 1.00 14.76 102 ALA A O 1
ATOM 771 N N . TRP A 1 108 ? 19.294 -5.925 28.474 1.00 12.14 103 TRP A N 1
ATOM 772 C CA . TRP A 1 108 ? 18.834 -4.976 29.502 1.00 10.96 103 TRP A CA 1
ATOM 773 C C . TRP A 1 108 ? 17.865 -5.660 30.438 1.00 10.97 103 TRP A C 1
ATOM 774 O O . TRP A 1 108 ? 17.985 -5.571 31.668 1.00 11.76 103 TRP A O 1
ATOM 785 N N . PHE A 1 109 ? 16.857 -6.295 29.856 1.00 10.32 104 PHE A N 1
ATOM 786 C CA . PHE A 1 109 ? 15.822 -6.920 30.672 1.00 10.52 104 PHE A CA 1
ATOM 787 C C . PHE A 1 109 ? 16.390 -8.063 31.485 1.00 12.07 104 PHE A C 1
ATOM 788 O O . PHE A 1 109 ? 15.902 -8.338 32.578 1.00 12.94 104 PHE A O 1
ATOM 796 N N . GLY A 1 110 ? 17.446 -8.695 30.977 1.00 13.22 105 GLY A N 1
ATOM 797 C CA . GLY A 1 110 ? 18.006 -9.884 31.631 1.00 14.14 105 GLY A CA 1
ATOM 798 C C . GLY A 1 110 ? 18.618 -9.639 32.998 1.00 14.13 105 GLY A C 1
ATOM 799 O O . GLY A 1 110 ? 18.809 -10.590 33.748 1.00 15.77 105 GLY A O 1
ATOM 800 N N . GLU A 1 111 ? 18.853 -8.365 33.338 1.00 11.76 106 GLU A N 1
ATOM 801 C CA . GLU A 1 111 ? 19.329 -7.951 34.679 1.00 11.93 106 GLU A CA 1
ATOM 802 C C . GLU A 1 111 ? 18.401 -8.468 35.790 1.00 13.30 106 GLU A C 1
ATOM 803 O O . GLU A 1 111 ? 18.876 -8.808 36.879 1.00 14.12 106 GLU A O 1
ATOM 809 N N . LEU A 1 112 ? 17.084 -8.519 35.530 1.00 11.68 107 LEU A N 1
ATOM 810 C CA . LEU A 1 112 ? 16.151 -8.954 36.585 1.00 10.96 107 LEU A CA 1
ATOM 811 C C . LEU A 1 112 ? 16.438 -10.420 36.939 1.00 11.78 107 LEU A C 1
ATOM 812 O O . LEU A 1 112 ? 16.617 -10.738 38.113 1.00 12.90 107 LEU A O 1
ATOM 817 N N . ALA A 1 113 ? 16.508 -11.283 35.940 1.00 13.97 108 ALA A N 1
ATOM 818 C CA . ALA A 1 113 ? 16.755 -12.716 36.204 1.00 14.23 108 ALA A CA 1
ATOM 819 C C . ALA A 1 113 ? 18.172 -13.014 36.673 1.00 16.76 108 ALA A C 1
ATOM 820 O O . ALA A 1 113 ? 18.371 -13.905 37.521 1.00 17.24 108 ALA A O 1
ATOM 822 N N . GLU A 1 114 ? 19.158 -12.328 36.111 1.00 16.30 109 GLU A N 1
ATOM 823 C CA . GLU A 1 114 ? 20.551 -12.607 36.512 1.00 17.65 109 GLU A CA 1
ATOM 824 C C . GLU A 1 114 ? 21.019 -12.018 37.823 1.00 18.42 109 GLU A C 1
ATOM 825 O O . GLU A 1 114 ? 21.709 -12.726 38.606 1.00 20.63 109 GLU A O 1
ATOM 831 N N . LYS A 1 115 ? 20.730 -10.736 38.049 1.00 14.27 110 LYS A N 1
ATOM 832 C CA . LYS A 1 115 ? 21.191 -10.011 39.234 1.00 14.58 110 LYS A CA 1
ATOM 833 C C . LYS A 1 115 ? 20.157 -9.998 40.359 1.00 15.24 110 LYS A C 1
ATOM 834 O O . LYS A 1 115 ? 20.543 -9.899 41.538 1.00 19.28 110 LYS A O 1
ATOM 840 N N . GLY A 1 116 ? 18.855 -10.024 40.031 1.00 13.24 111 GLY A N 1
ATOM 841 C CA . GLY A 1 116 ? 17.825 -9.974 41.063 1.00 14.93 111 GLY A CA 1
ATOM 842 C C . GLY A 1 116 ? 17.460 -8.549 41.456 1.00 15.35 111 GLY A C 1
ATOM 843 O O . GLY A 1 116 ? 18.325 -7.656 41.512 1.00 15.61 111 GLY A O 1
ATOM 844 N N . VAL A 1 117 ? 16.174 -8.312 41.704 1.00 13.30 112 VAL A N 1
ATOM 845 C CA . VAL A 1 117 ? 15.747 -7.022 42.202 1.00 13.07 112 VAL A CA 1
ATOM 846 C C . VAL A 1 117 ? 15.084 -7.206 43.573 1.00 14.25 112 VAL A C 1
ATOM 847 O O . VAL A 1 117 ? 15.495 -6.578 44.565 1.00 16.60 112 VAL A O 1
ATOM 851 N N . GLY A 1 118 ? 14.088 -8.083 43.623 1.00 15.24 113 GLY A N 1
ATOM 852 C CA . GLY A 1 118 ? 13.370 -8.316 44.901 1.00 13.16 113 GLY A CA 1
ATOM 853 C C . GLY A 1 118 ? 12.035 -7.637 44.990 1.00 14.20 113 GLY A C 1
ATOM 854 O O . GLY A 1 118 ? 11.577 -6.984 44.026 1.00 13.39 113 GLY A O 1
ATOM 855 N N . GLN A 1 119 ? 11.377 -7.775 46.148 1.00 14.32 114 GLN A N 1
ATOM 856 C CA . GLN A 1 119 ? 9.990 -7.273 46.263 1.00 13.34 114 GLN A CA 1
ATOM 857 C C . GLN A 1 119 ? 9.922 -5.806 46.652 1.00 13.61 114 GLN A C 1
ATOM 858 O O . GLN A 1 119 ? 8.868 -5.168 46.502 1.00 16.27 114 GLN A O 1
ATOM 864 N N . ASN A 1 120 ? 11.030 -5.234 47.135 1.00 14.31 115 ASN A N 1
ATOM 865 C CA . ASN A 1 120 ? 11.052 -3.804 47.423 1.00 14.01 115 ASN A CA 1
ATOM 866 C C . ASN A 1 120 ? 11.546 -3.037 46.211 1.00 14.89 115 ASN A C 1
ATOM 867 O O . ASN A 1 120 ? 12.734 -3.120 45.857 1.00 16.11 115 ASN A O 1
ATOM 872 N N . LEU A 1 121 ? 10.651 -2.259 45.618 1.00 14.37 116 LEU A N 1
ATOM 873 C CA . LEU A 1 121 ? 10.955 -1.633 44.323 1.00 14.94 116 LEU A CA 1
ATOM 874 C C . LEU A 1 121 ? 11.491 -0.235 44.438 1.00 16.54 116 LEU A C 1
ATOM 875 O O . LEU A 1 121 ? 11.642 0.474 43.424 1.00 15.50 116 LEU A O 1
ATOM 880 N N . LYS A 1 122 ? 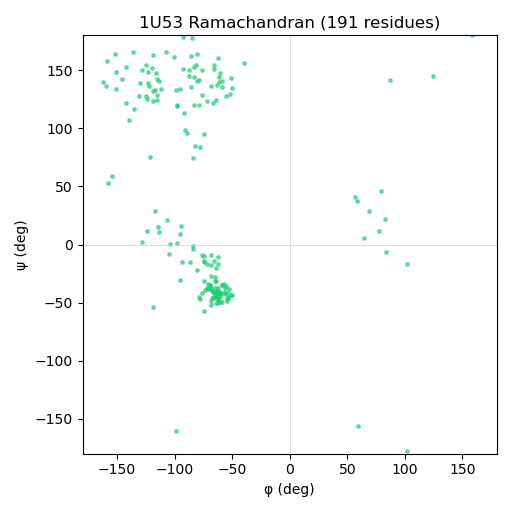11.796 0.185 45.668 1.00 17.84 117 LYS A N 1
ATOM 881 C CA . LYS A 1 122 ? 12.469 1.473 45.891 1.00 18.31 117 LYS A CA 1
ATOM 882 C C . LYS A 1 122 ? 13.863 1.488 45.290 1.00 20.65 117 LYS A C 1
ATOM 883 O O . LYS A 1 122 ? 14.714 0.644 45.610 1.00 20.25 117 LYS A O 1
ATOM 889 N N . LEU A 1 123 ? 14.130 2.450 44.438 1.00 21.68 118 LEU A N 1
ATOM 890 C CA . LEU A 1 123 ? 15.441 2.473 43.825 1.00 24.09 118 LEU A CA 1
ATOM 891 C C . LEU A 1 123 ? 16.513 3.032 44.766 1.00 25.33 118 LEU A C 1
ATOM 892 O O . LEU A 1 123 ? 16.822 4.217 44.695 1.00 26.99 118 LEU A O 1
ATOM 897 N N . THR A 1 124 ? 17.062 2.169 45.631 1.00 24.43 119 THR A N 1
ATOM 898 C CA . THR A 1 124 ? 18.158 2.507 46.566 1.00 26.65 119 THR A CA 1
ATOM 899 C C . THR A 1 124 ? 19.540 2.379 45.949 1.00 28.45 119 THR A C 1
ATOM 900 O O . THR A 1 124 ? 19.713 1.682 44.957 1.00 29.04 119 THR A O 1
ATOM 904 N N . GLY A 1 125 ? 20.545 2.995 46.584 1.00 28.88 120 GLY A N 1
ATOM 905 C CA . GLY A 1 125 ? 21.929 2.862 46.114 1.00 29.31 120 GLY A CA 1
ATOM 906 C C . GLY A 1 125 ? 22.277 1.394 46.063 1.00 28.60 120 GLY A C 1
ATOM 907 O O . GLY A 1 125 ? 22.911 0.913 45.116 1.00 29.20 120 GLY A O 1
ATOM 908 N N . GLY A 1 126 ? 21.836 0.668 47.073 1.00 28.85 121 GLY A N 1
ATOM 909 C CA . GLY A 1 126 ? 22.152 -0.737 47.154 1.00 29.15 121 GLY A CA 1
ATOM 910 C C . GLY A 1 126 ? 21.543 -1.467 45.984 1.00 28.25 121 GLY A C 1
ATOM 911 O O . GLY A 1 126 ? 22.164 -2.350 45.404 1.00 27.55 121 GLY A O 1
ATOM 912 N N . LEU A 1 127 ? 20.330 -1.083 45.619 1.00 27.98 122 LEU A N 1
ATOM 913 C CA . LEU A 1 127 ? 19.655 -1.801 44.535 1.00 26.80 122 LEU A CA 1
ATOM 914 C C . LEU A 1 127 ? 20.359 -1.540 43.214 1.00 27.66 122 LEU A C 1
ATOM 915 O O . LEU A 1 127 ? 20.689 -2.470 42.466 1.00 28.96 122 LEU A O 1
ATOM 920 N N . PHE A 1 128 ? 20.621 -0.279 42.936 1.00 28.51 123 PHE A N 1
ATOM 921 C CA . PHE A 1 128 ? 21.265 0.076 41.688 1.00 30.58 123 PHE A CA 1
ATOM 922 C C . PHE A 1 128 ? 22.611 -0.621 41.573 1.00 31.31 123 PHE A C 1
ATOM 923 O O . PHE A 1 128 ? 22.973 -1.131 40.503 1.00 30.94 123 PHE A O 1
ATOM 931 N N . SER A 1 129 ? 23.349 -0.656 42.677 1.00 30.94 124 SER A N 1
ATOM 932 C CA . SER A 1 129 ? 24.677 -1.260 42.656 1.00 31.57 124 SER A CA 1
ATOM 933 C C . SER A 1 129 ? 24.614 -2.745 42.298 1.00 31.13 124 SER A C 1
ATOM 934 O O . SER A 1 129 ? 25.649 -3.366 42.046 1.00 31.42 124 SER A O 1
ATOM 937 N N . ARG A 1 130 ? 23.414 -3.331 42.269 1.00 29.52 125 ARG A N 1
ATOM 938 C CA . ARG A 1 130 ? 23.291 -4.723 41.839 1.00 29.62 125 ARG A CA 1
ATOM 939 C C . ARG A 1 130 ? 23.455 -4.843 40.319 1.00 26.85 125 ARG A C 1
ATOM 940 O O . ARG A 1 130 ? 23.570 -5.954 39.781 1.00 28.64 125 ARG A O 1
ATOM 948 N N . GLY A 1 131 ? 23.464 -3.702 39.651 1.00 25.19 126 GLY A N 1
ATOM 949 C CA . GLY A 1 131 ? 23.572 -3.636 38.187 1.00 22.59 126 GLY A CA 1
ATOM 950 C C . GLY A 1 131 ? 22.247 -3.920 37.508 1.00 20.59 126 GLY A C 1
ATOM 951 O O . GLY A 1 131 ? 22.181 -4.703 36.563 1.00 20.31 126 GLY A O 1
ATOM 952 N N . VAL A 1 132 ? 21.180 -3.299 38.006 1.00 16.92 127 VAL A N 1
ATOM 953 C CA . VAL A 1 132 ? 19.853 -3.537 37.428 1.00 14.94 127 VAL A CA 1
ATOM 954 C C . VAL A 1 132 ? 19.248 -2.329 36.736 1.00 14.66 127 VAL A C 1
ATOM 955 O O . VAL A 1 132 ? 18.071 -2.328 36.407 1.00 13.18 127 VAL A O 1
ATOM 959 N N . GLY A 1 133 ? 20.049 -1.282 36.536 1.00 13.98 128 GLY A N 1
ATOM 960 C CA . GLY A 1 133 ? 19.495 -0.019 36.107 1.00 12.98 128 GLY A CA 1
ATOM 961 C C . GLY A 1 133 ? 19.011 0.020 34.662 1.00 13.24 128 GLY A C 1
ATOM 962 O O . GLY A 1 133 ? 18.230 0.897 34.283 1.00 13.37 128 GLY A O 1
ATOM 963 N N . HIS A 1 134 ? 19.434 -0.936 33.846 1.00 12.18 129 HIS A N 1
ATOM 964 C CA . HIS A 1 134 ? 18.871 -0.964 32.490 1.00 12.24 129 HIS A CA 1
ATOM 965 C C . HIS A 1 134 ? 17.476 -1.588 32.544 1.00 11.22 129 HIS A C 1
ATOM 966 O O . HIS A 1 134 ? 16.551 -1.110 31.904 1.00 10.25 129 HIS A O 1
ATOM 973 N N . TYR A 1 135 ? 17.315 -2.704 33.259 1.00 10.06 130 TYR A N 1
ATOM 974 C CA . TYR A 1 135 ? 15.989 -3.259 33.506 1.00 9.48 130 TYR A CA 1
ATOM 975 C C . TYR A 1 135 ? 15.015 -2.276 34.129 1.00 10.57 130 TYR A C 1
ATOM 976 O O . TYR A 1 135 ? 13.876 -2.142 33.638 1.00 9.78 130 TYR A O 1
ATOM 985 N N . THR A 1 136 ? 15.435 -1.590 35.188 1.00 11.07 131 THR A N 1
ATOM 986 C CA . THR A 1 136 ? 14.482 -0.728 35.910 1.00 11.76 131 THR A CA 1
ATOM 987 C C . THR A 1 136 ? 14.008 0.412 35.000 1.00 10.43 131 THR A C 1
ATOM 988 O O . THR A 1 136 ? 12.888 0.889 35.128 1.00 10.88 131 THR A O 1
ATOM 992 N N . GLN A 1 137 ? 14.870 0.875 34.082 1.00 11.90 132 GLN A N 1
ATOM 993 C CA . GLN A 1 137 ? 14.387 1.865 33.132 1.00 11.21 132 GLN A CA 1
ATOM 994 C C . GLN A 1 137 ? 13.371 1.261 32.126 1.00 10.97 132 GLN A C 1
ATOM 995 O O . GLN A 1 137 ? 12.383 1.888 31.782 1.00 11.80 132 GLN A O 1
ATOM 1001 N N . MET A 1 138 ? 13.598 0.015 31.685 1.00 9.10 133 MET A N 1
ATOM 1002 C CA . MET A 1 138 ? 12.674 -0.549 30.719 1.00 9.67 133 MET A CA 1
ATOM 1003 C C . MET A 1 138 ? 11.276 -0.656 31.331 1.00 11.33 133 MET A C 1
ATOM 1004 O O . MET A 1 138 ? 10.295 -0.516 30.614 1.00 12.24 133 MET A O 1
ATOM 1009 N N . VAL A 1 139 ? 11.179 -1.004 32.627 1.00 10.44 134 VAL A N 1
ATOM 1010 C CA . VAL A 1 139 ? 9.867 -1.200 33.246 1.00 9.93 134 VAL A CA 1
ATOM 1011 C C . VAL A 1 139 ? 9.436 -0.079 34.202 1.00 10.36 134 VAL A C 1
ATOM 1012 O O . VAL A 1 139 ? 8.580 -0.296 35.058 1.00 11.07 134 VAL A O 1
ATOM 1016 N N . TRP A 1 140 ? 10.033 1.112 34.047 1.00 10.58 135 TRP A N 1
ATOM 1017 C CA . TRP A 1 140 ? 9.659 2.255 34.874 1.00 10.19 135 TRP A CA 1
ATOM 1018 C C . TRP A 1 140 ? 8.216 2.679 34.540 1.00 11.52 135 TRP A C 1
ATOM 1019 O O . TRP A 1 140 ? 7.895 2.978 33.395 1.00 11.37 135 TRP A O 1
ATOM 1030 N N . GLN A 1 141 ? 7.348 2.673 35.551 1.00 10.41 136 GLN A N 1
ATOM 1031 C CA . GLN A 1 141 ? 5.910 2.796 35.333 1.00 11.55 136 GLN A CA 1
ATOM 1032 C C . GLN A 1 141 ? 5.597 4.034 34.536 1.00 12.57 136 GLN A C 1
ATOM 1033 O O . GLN A 1 141 ? 4.772 3.983 33.611 1.00 13.94 136 GLN A O 1
ATOM 1039 N N . GLU A 1 142 ? 6.205 5.153 34.938 1.00 14.11 137 GLU A N 1
ATOM 1040 C CA . GLU A 1 142 ? 5.813 6.444 34.394 1.00 15.09 137 GLU A CA 1
ATOM 1041 C C . GLU A 1 142 ? 6.479 6.790 33.072 1.00 14.51 137 GLU A C 1
ATOM 1042 O O . GLU A 1 142 ? 6.107 7.785 32.416 1.00 17.55 137 GLU A O 1
ATOM 1048 N N . THR A 1 143 ? 7.390 5.928 32.609 1.00 11.85 138 THR A N 1
ATOM 1049 C CA . THR A 1 143 ? 8.048 6.195 31.333 1.00 12.29 138 THR A CA 1
ATOM 1050 C C . THR A 1 143 ? 7.128 5.691 30.233 1.00 12.47 138 THR A C 1
ATOM 1051 O O . THR A 1 143 ? 6.782 4.500 30.212 1.00 12.50 138 THR A O 1
ATOM 1055 N N . VAL A 1 144 ? 6.691 6.575 29.331 1.00 11.45 139 VAL A N 1
ATOM 1056 C CA . VAL A 1 144 ? 5.711 6.216 28.325 1.00 13.22 139 VAL A CA 1
ATOM 1057 C C . VAL A 1 144 ? 6.117 6.575 26.879 1.00 13.68 139 VAL A C 1
ATOM 1058 O O . VAL A 1 144 ? 5.347 6.371 25.968 1.00 14.22 139 VAL A O 1
ATOM 1062 N N . LYS A 1 145 ? 7.318 7.121 26.681 1.0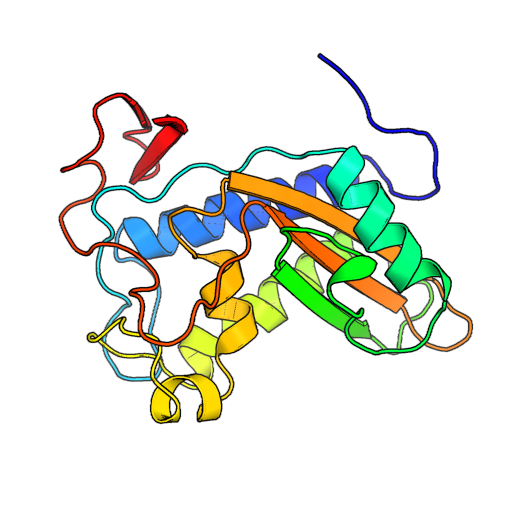0 12.39 140 LYS A N 1
ATOM 1063 C CA . LYS A 1 145 ? 7.856 7.387 25.338 1.00 12.31 140 LYS A CA 1
ATOM 1064 C C . LYS A 1 145 ? 9.189 6.651 25.183 1.00 10.50 140 LYS A C 1
ATOM 1065 O O . LYS A 1 145 ? 10.023 6.699 26.078 1.00 10.95 140 LYS A O 1
ATOM 1071 N N . LEU A 1 146 ? 9.388 6.021 24.038 1.00 11.79 141 LEU A N 1
ATOM 1072 C CA . LEU A 1 146 ? 10.598 5.287 23.746 1.00 10.97 141 LEU A CA 1
ATOM 1073 C C . LEU A 1 146 ? 11.090 5.749 22.403 1.00 11.38 141 LEU A C 1
ATOM 1074 O O . LEU A 1 146 ? 10.283 5.928 21.489 1.00 13.21 141 LEU A O 1
ATOM 1079 N N . GLY A 1 147 ? 12.397 5.930 22.246 1.00 11.31 142 GLY A N 1
ATOM 1080 C CA . GLY A 1 147 ? 12.928 6.204 20.897 1.00 9.46 142 GLY A CA 1
ATOM 1081 C C . GLY A 1 147 ? 14.344 5.649 20.898 1.00 9.75 142 GLY A C 1
ATOM 1082 O O . GLY A 1 147 ? 15.076 5.889 21.851 1.00 11.24 142 GLY A O 1
ATOM 1083 N N . CYS A 1 148 ? 14.737 4.907 19.855 1.00 10.04 143 CYS A N 1
ATOM 1084 C CA . CYS A 1 148 ? 16.061 4.297 19.854 1.00 8.75 143 CYS A CA 1
ATOM 1085 C C . CYS A 1 148 ? 16.754 4.453 18.518 1.00 10.53 143 CYS A C 1
ATOM 1086 O O . CYS A 1 148 ? 16.121 4.716 17.513 1.00 10.65 143 CYS A O 1
ATOM 1089 N N . TYR A 1 149 ? 18.053 4.195 18.515 1.00 10.05 144 TYR A N 1
ATOM 1090 C CA . TYR A 1 149 ? 18.794 4.186 17.253 1.00 11.36 144 TYR A CA 1
ATOM 1091 C C . TYR A 1 149 ? 19.882 3.131 17.327 1.00 12.19 144 TYR A C 1
ATOM 1092 O O . TYR A 1 149 ? 20.510 2.957 18.390 1.00 12.01 144 TYR A O 1
ATOM 1101 N N . VAL A 1 150 ? 20.124 2.447 16.202 1.00 12.18 145 VAL A N 1
ATOM 1102 C CA . VAL A 1 150 ? 21.182 1.430 16.050 1.00 11.39 145 VAL A CA 1
ATOM 1103 C C . VAL A 1 150 ? 22.113 1.916 14.977 1.00 11.46 145 VAL A C 1
ATOM 1104 O O . VAL A 1 150 ? 21.667 2.225 13.834 1.00 12.34 145 VAL A O 1
ATOM 1108 N N . GLU A 1 151 ? 23.387 2.029 15.340 1.00 11.46 146 GLU A N 1
ATOM 1109 C CA . GLU A 1 151 ? 24.411 2.516 14.418 1.00 11.80 146 GLU A CA 1
ATOM 1110 C C . GLU A 1 151 ? 25.443 1.448 14.158 1.00 13.77 146 GLU A C 1
ATOM 1111 O O . GLU A 1 151 ? 25.976 0.863 15.091 1.00 13.46 146 GLU A O 1
ATOM 1117 N N . ALA A 1 152 ? 25.785 1.244 12.880 1.00 14.13 147 ALA A N 1
ATOM 1118 C CA . ALA A 1 152 ? 26.862 0.329 12.550 1.00 16.19 147 ALA A CA 1
ATOM 1119 C C . ALA A 1 152 ? 28.134 1.116 12.537 1.00 16.80 147 ALA A C 1
ATOM 1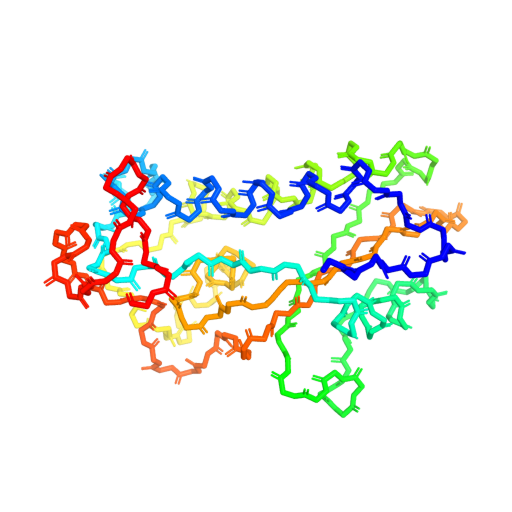120 O O . ALA A 1 152 ? 28.462 1.752 11.521 1.00 19.19 147 ALA A O 1
ATOM 1122 N N . CYS A 1 153 ? 28.856 1.096 13.655 1.00 16.19 148 CYS A N 1
ATOM 1123 C CA . CYS A 1 153 ? 30.095 1.831 13.747 1.00 17.75 148 CYS A CA 1
ATOM 1124 C C . CYS A 1 153 ? 31.205 0.981 13.185 1.00 19.61 148 CYS A C 1
ATOM 1125 O O . CYS A 1 153 ? 30.991 -0.176 12.808 1.00 19.52 148 CYS A O 1
ATOM 1128 N N . SER A 1 154 ? 32.410 1.525 13.145 1.00 21.22 149 SER A N 1
ATOM 1129 C CA . SER A 1 154 ? 33.497 0.789 12.494 1.00 22.94 149 SER A CA 1
ATOM 1130 C C . SER A 1 154 ? 33.753 -0.546 13.186 1.00 23.06 149 SER A C 1
ATOM 1131 O O . SER A 1 154 ? 33.946 -1.577 12.518 1.00 23.65 149 SER A O 1
ATOM 1134 N N . ASN A 1 155 ? 33.730 -0.538 14.516 1.00 20.85 150 ASN A N 1
ATOM 1135 C CA . ASN A 1 155 ? 34.080 -1.723 15.296 1.00 21.06 150 ASN A CA 1
ATOM 1136 C C . ASN A 1 155 ? 33.044 -2.233 16.282 1.00 20.15 150 ASN A C 1
ATOM 1137 O O . ASN A 1 155 ? 33.356 -3.099 17.099 1.00 20.10 150 ASN A O 1
ATOM 1142 N N . MET A 1 156 ? 31.821 -1.720 16.203 1.00 17.65 151 MET A N 1
ATOM 1143 C CA . MET A 1 156 ? 30.747 -2.212 17.058 1.00 16.03 151 MET A CA 1
ATOM 1144 C C . MET A 1 156 ? 29.415 -1.862 16.422 1.00 15.13 151 MET A C 1
ATOM 1145 O O . MET A 1 156 ? 29.321 -0.917 15.632 1.00 15.64 151 MET A O 1
ATOM 1150 N N . CYS A 1 157 ? 28.391 -2.608 16.800 1.00 13.76 152 CYS A N 1
ATOM 1151 C CA . CYS A 1 157 ? 27.023 -2.229 16.478 1.00 12.19 152 CYS A CA 1
ATOM 1152 C C . CYS A 1 157 ? 26.578 -1.553 17.769 1.00 12.12 152 CYS A C 1
ATOM 1153 O O . CYS A 1 157 ? 26.636 -2.191 18.826 1.00 13.05 152 CYS A O 1
ATOM 1156 N N . TYR A 1 158 ? 26.208 -0.260 17.712 1.00 9.78 153 TYR A N 1
ATOM 1157 C CA . TYR A 1 158 ? 25.977 0.521 18.928 1.00 10.95 153 TYR A CA 1
ATOM 1158 C C . TYR A 1 158 ? 24.501 0.922 19.007 1.00 10.87 153 TYR A C 1
ATOM 1159 O O . TYR A 1 158 ? 23.953 1.493 18.064 1.00 10.06 153 TYR A O 1
ATOM 1168 N N . VAL A 1 159 ? 23.852 0.568 20.129 1.00 10.29 154 VAL A N 1
ATOM 1169 C CA . VAL A 1 159 ? 22.401 0.748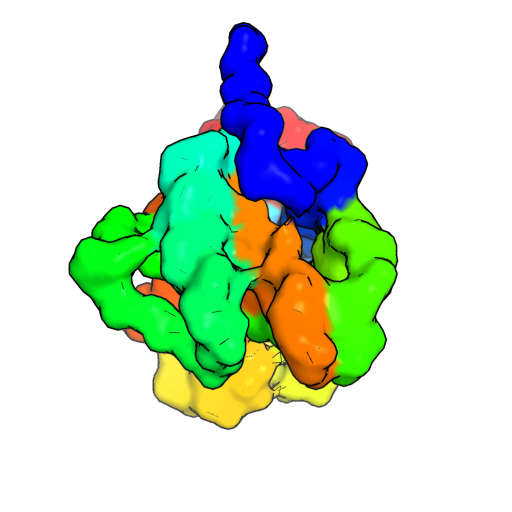 20.281 1.00 10.09 154 VAL A CA 1
ATOM 1170 C C . VAL A 1 159 ? 22.180 1.678 21.433 1.00 9.05 154 VAL A C 1
ATOM 1171 O O . VAL A 1 159 ? 22.703 1.459 22.535 1.00 9.91 154 VAL A O 1
ATOM 1175 N N . VAL A 1 160 ? 21.346 2.665 21.210 1.00 11.18 155 VAL A N 1
ATOM 1176 C CA . VAL A 1 160 ? 20.952 3.569 22.270 1.00 10.02 155 VAL A CA 1
ATOM 1177 C C . VAL A 1 160 ? 19.446 3.682 22.256 1.00 10.82 155 VAL A C 1
ATOM 1178 O O . VAL A 1 160 ? 18.859 3.976 21.225 1.00 11.43 155 VAL A O 1
ATOM 1182 N N . CYS A 1 161 ? 18.799 3.472 23.413 1.00 10.11 156 CYS A N 1
ATOM 1183 C CA . CYS A 1 161 ? 17.382 3.844 23.567 1.00 8.94 156 CYS A CA 1
ATOM 1184 C C . CYS A 1 161 ? 17.243 4.980 24.581 1.00 9.71 156 CYS A C 1
ATOM 1185 O O . CYS A 1 161 ? 17.972 5.001 25.578 1.00 10.75 156 CYS A O 1
ATOM 1188 N N . GLN A 1 162 ? 16.355 5.930 24.321 1.00 10.15 157 GLN A N 1
ATOM 1189 C CA . GLN A 1 162 ? 16.069 6.931 25.355 1.00 10.32 157 GLN A CA 1
ATOM 1190 C C . GLN A 1 162 ? 14.591 6.835 25.741 1.00 10.92 157 GLN A C 1
ATOM 1191 O O . GLN A 1 162 ? 13.791 6.281 25.009 1.00 12.29 157 GLN A O 1
ATOM 1197 N N . TYR A 1 163 ? 14.257 7.422 26.897 1.00 9.68 158 TYR A N 1
ATOM 1198 C CA . TYR A 1 163 ? 13.039 7.084 27.649 1.00 9.47 158 TYR A CA 1
ATOM 1199 C C . TYR A 1 163 ? 12.455 8.363 28.253 1.00 10.28 158 TYR A C 1
ATOM 1200 O O . TYR A 1 163 ? 13.164 9.065 29.029 1.00 12.45 158 TYR A O 1
ATOM 1209 N N . GLY A 1 164 ? 11.197 8.664 27.910 1.00 10.49 159 GLY A N 1
ATOM 1210 C CA . GLY A 1 164 ? 10.461 9.882 28.401 1.00 13.47 159 GLY A CA 1
ATOM 1211 C C . GLY A 1 164 ? 9.271 9.508 29.243 1.00 13.49 159 GLY A C 1
ATOM 1212 O O . GLY A 1 164 ? 8.456 8.771 28.751 1.00 13.47 159 GLY A O 1
ATOM 1213 N N . PRO A 1 165 ? 8.944 10.347 30.244 1.00 12.37 160 PRO A N 1
ATOM 1214 C CA . PRO A 1 165 ? 9.916 10.884 31.183 1.00 13.51 160 PRO A CA 1
ATOM 1215 C C . PRO A 1 165 ? 10.981 9.943 31.661 1.00 14.43 160 PRO A C 1
ATOM 1216 O O . PRO A 1 165 ? 10.773 8.727 31.672 1.00 15.51 160 PRO A O 1
ATOM 1220 N N . ALA A 1 166 ? 12.101 10.509 32.086 1.00 12.15 161 ALA A N 1
ATOM 1221 C CA . ALA A 1 166 ? 13.212 9.684 32.593 1.00 12.01 161 ALA A CA 1
ATOM 1222 C C . ALA A 1 166 ? 12.822 8.817 33.795 1.00 13.34 161 ALA A C 1
ATOM 1223 O O . ALA A 1 166 ? 12.078 9.262 34.683 1.00 15.79 161 ALA A O 1
ATOM 1225 N N . GLY A 1 167 ? 13.333 7.589 33.822 1.00 12.61 162 GLY A N 1
ATOM 1226 C CA . GLY A 1 167 ? 13.137 6.739 35.005 1.00 13.56 162 GLY A CA 1
ATOM 1227 C C . GLY A 1 167 ? 14.359 6.783 35.893 1.00 13.92 162 GLY A C 1
ATOM 1228 O O . GLY A 1 167 ? 15.136 7.746 35.829 1.00 15.01 162 GLY A O 1
ATOM 1229 N N . ASN A 1 168 ? 14.490 5.788 36.757 1.00 13.99 163 ASN A N 1
ATOM 1230 C CA . ASN A 1 168 ? 15.673 5.645 37.633 1.00 13.85 163 ASN A CA 1
ATOM 1231 C C . ASN A 1 168 ? 15.906 6.871 38.504 1.00 15.97 163 ASN A C 1
ATOM 1232 O O . ASN A 1 168 ? 17.056 7.301 38.701 1.00 16.53 163 ASN A O 1
ATOM 1237 N N . MET A 1 169 ? 14.812 7.406 39.020 1.00 18.26 164 MET A N 1
ATOM 1238 C CA . MET A 1 169 ? 14.870 8.505 39.985 1.00 21.62 164 MET A CA 1
ATOM 1239 C C . MET A 1 169 ? 15.203 7.937 41.362 1.00 21.03 164 MET A C 1
ATOM 1240 O O . MET A 1 169 ? 14.506 7.053 41.883 1.00 19.52 164 MET A O 1
ATOM 1245 N N . MET A 1 170 ? 16.323 8.400 41.924 1.00 23.48 165 MET A N 1
ATOM 1246 C CA . MET A 1 170 ? 16.841 7.913 43.197 1.00 27.95 165 MET A CA 1
ATOM 1247 C C . MET A 1 170 ? 15.770 7.955 44.272 1.00 26.17 165 MET A C 1
ATOM 1248 O O . MET A 1 170 ? 15.077 8.957 44.448 1.00 26.21 165 MET A O 1
ATOM 1253 N N . GLY A 1 171 ? 15.605 6.833 44.964 1.00 26.23 166 GLY A N 1
ATOM 1254 C CA . GLY A 1 171 ? 14.693 6.793 46.094 1.00 24.54 166 GLY A CA 1
ATOM 1255 C C . GLY A 1 171 ? 13.227 6.563 45.762 1.00 24.70 166 GLY A C 1
ATOM 1256 O O . GLY A 1 171 ? 12.419 6.382 46.676 1.00 25.17 166 GLY A O 1
ATOM 1257 N N . LYS A 1 172 ? 12.869 6.553 44.467 1.00 22.16 167 LYS A N 1
ATOM 1258 C CA . LYS A 1 172 ? 11.467 6.365 44.071 1.00 22.00 167 LYS A CA 1
ATOM 1259 C C . LYS A 1 172 ? 11.255 4.926 43.650 1.00 18.77 167 LYS A C 1
ATOM 1260 O O . LYS A 1 172 ? 12.195 4.255 43.310 1.00 20.10 167 LYS A O 1
ATOM 1266 N N . ASP A 1 173 ? 9.994 4.513 43.630 1.00 18.86 168 ASP A N 1
ATOM 1267 C CA . ASP A 1 173 ? 9.634 3.138 43.261 1.00 16.26 168 ASP A CA 1
ATOM 1268 C C . ASP A 1 173 ? 9.618 2.976 41.754 1.00 15.85 168 ASP A C 1
ATOM 1269 O O . ASP A 1 173 ? 9.095 3.816 41.022 1.00 14.61 168 ASP A O 1
ATOM 1274 N N . ILE A 1 174 ? 10.109 1.828 41.299 1.00 13.93 169 ILE A N 1
ATOM 1275 C CA . ILE A 1 174 ? 10.125 1.539 39.853 1.00 13.28 169 ILE A CA 1
ATOM 1276 C C . ILE A 1 174 ? 8.702 1.507 39.2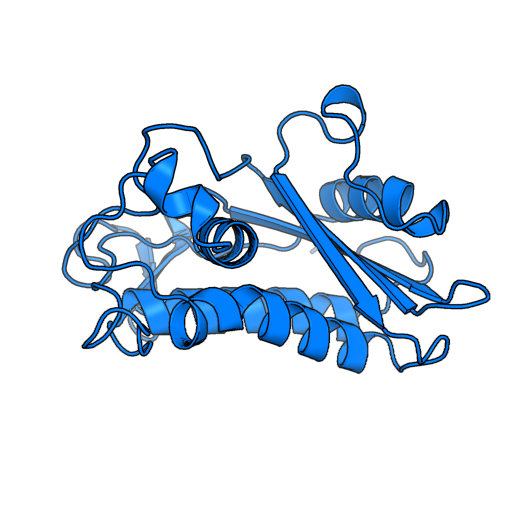97 1.00 12.79 169 ILE A C 1
ATOM 1277 O O . ILE A 1 174 ? 8.397 2.058 38.232 1.00 12.74 169 ILE A O 1
ATOM 1282 N N . TYR A 1 175 ? 7.824 0.807 40.003 1.00 12.73 170 TYR A N 1
ATOM 1283 C CA . TYR A 1 175 ? 6.395 0.887 39.704 1.00 13.11 170 TYR A CA 1
ATOM 1284 C C . TYR A 1 175 ? 5.617 0.615 40.987 1.00 12.61 170 TYR A C 1
ATOM 1285 O O . TYR A 1 175 ? 6.180 0.107 41.955 1.00 12.27 170 TYR A O 1
ATOM 1294 N N . GLU A 1 176 ? 4.338 0.978 40.964 1.00 12.72 171 GLU A N 1
ATOM 1295 C CA . GLU A 1 176 ? 3.382 0.692 42.040 1.00 16.15 171 GLU A CA 1
ATOM 1296 C C . GLU A 1 176 ? 2.944 -0.759 42.005 1.00 14.52 171 GLU A C 1
ATOM 1297 O O . GLU A 1 176 ? 2.485 -1.224 40.982 1.00 13.48 171 GLU A O 1
ATOM 1303 N N . LYS A 1 177 ? 3.026 -1.459 43.140 1.00 13.55 172 LYS A N 1
ATOM 1304 C CA . LYS A 1 177 ? 2.613 -2.878 43.197 1.00 14.91 172 LYS A CA 1
ATOM 1305 C C . LYS A 1 177 ? 1.107 -3.027 43.390 1.00 16.03 172 LYS A C 1
ATOM 1306 O O . LYS A 1 177 ? 0.485 -2.264 44.133 1.00 15.65 172 LYS A O 1
ATOM 1312 N N . GLY A 1 178 ? 0.537 -4.035 42.762 1.00 15.07 173 GLY A N 1
ATOM 1313 C CA . GLY A 1 178 ? -0.828 -4.436 43.010 1.00 16.76 173 GLY A CA 1
ATOM 1314 C C . GLY A 1 178 ? -1.342 -5.225 41.821 1.00 18.88 173 GLY A C 1
ATOM 1315 O O . GLY A 1 178 ? -0.608 -5.429 40.837 1.00 17.30 173 GLY A O 1
ATOM 1316 N N . GLU A 1 179 ? -2.593 -5.670 41.894 1.00 19.63 174 GLU A N 1
ATOM 1317 C CA . GLU A 1 179 ? -3.149 -6.480 40.801 1.00 22.94 174 GLU A CA 1
ATOM 1318 C C . GLU A 1 179 ? -3.150 -5.676 39.522 1.00 20.77 174 GLU A C 1
ATOM 1319 O O . GLU A 1 179 ? -3.406 -4.495 39.566 1.00 19.79 174 GLU A O 1
ATOM 1325 N N . PRO A 1 180 ? -2.807 -6.315 38.378 1.00 21.31 175 PRO A N 1
ATOM 1326 C CA . PRO A 1 180 ? -2.726 -5.627 37.092 1.00 20.71 175 PRO A CA 1
ATOM 1327 C C . PRO A 1 180 ? -3.982 -4.820 36.832 1.00 20.82 175 PRO A C 1
ATOM 1328 O O . PRO A 1 180 ? -5.088 -5.326 37.084 1.00 19.96 175 PRO A O 1
ATOM 1332 N N . CYS A 1 181 ? -3.793 -3.582 36.380 1.00 20.12 176 CYS A N 1
ATOM 1333 C CA . CYS A 1 181 ? -4.848 -2.622 36.061 1.00 22.48 176 CYS A CA 1
ATOM 1334 C C . CYS A 1 181 ? -5.732 -2.145 37.227 1.00 22.96 176 CYS A C 1
ATOM 1335 O O . CYS A 1 181 ? -6.706 -1.397 37.017 1.00 23.33 176 CYS A O 1
ATOM 1338 N N . SER A 1 182 ? -5.385 -2.551 38.443 1.00 21.46 177 SER A N 1
ATOM 1339 C CA . SER A 1 182 ? -6.200 -2.204 39.605 1.00 21.46 177 SER A CA 1
ATOM 1340 C C . SER A 1 182 ? -6.156 -0.732 39.942 1.00 21.54 177 SER A C 1
ATOM 1341 O O . SER A 1 182 ? -7.034 -0.245 40.676 1.00 21.69 177 SER A O 1
ATOM 1344 N N . LYS A 1 183 ? -5.161 -0.006 39.435 1.00 20.97 178 LYS A N 1
ATOM 1345 C CA . LYS A 1 183 ? -5.160 1.450 39.568 1.00 22.57 178 LYS A CA 1
ATOM 1346 C C . LYS A 1 183 ? -5.230 2.137 38.217 1.00 23.23 178 LYS A C 1
ATOM 1347 O O . LYS A 1 183 ? -4.751 3.245 38.046 1.00 22.67 178 LYS A O 1
ATOM 1353 N N . CYS A 1 184 ? -5.849 1.452 37.257 1.00 24.25 179 CYS A N 1
ATOM 1354 C CA . CYS A 1 184 ? -5.918 1.917 35.892 1.00 25.49 179 CYS A CA 1
ATOM 1355 C C . CYS A 1 184 ? -7.383 1.971 35.458 1.00 25.72 179 CYS A C 1
ATOM 1356 O O . CYS A 1 184 ? -8.115 0.995 35.598 1.00 27.88 179 CYS A O 1
ATOM 1359 N N . GLU A 1 185 ? -7.809 3.112 34.938 1.00 25.37 180 GLU A N 1
ATOM 1360 C CA . GLU A 1 185 ? -9.159 3.238 34.394 1.00 27.82 180 GLU A CA 1
ATOM 1361 C C . GLU A 1 185 ? -9.218 2.983 32.883 1.00 26.05 180 GLU A C 1
ATOM 1362 O O . GLU A 1 185 ? -10.300 2.802 32.323 1.00 26.96 180 GLU A O 1
ATOM 1368 N N . ASN A 1 186 ? -8.063 2.999 32.225 1.00 23.08 181 ASN A N 1
ATOM 1369 C CA . ASN A 1 186 ? -7.987 2.735 30.781 1.00 23.24 181 ASN A CA 1
ATOM 1370 C C . ASN A 1 186 ? -7.067 1.538 30.587 1.00 23.77 181 ASN A C 1
ATOM 1371 O O . ASN A 1 186 ? -5.935 1.703 30.155 1.00 24.93 181 ASN A O 1
ATOM 1376 N N . CYS A 1 187 ? -7.575 0.346 30.888 1.00 24.36 182 CYS A N 1
ATOM 1377 C CA . CYS A 1 187 ? -6.820 -0.893 30.975 1.00 23.57 182 CYS A CA 1
ATOM 1378 C C . CYS A 1 187 ? -6.868 -1.802 29.760 1.00 22.63 182 CYS A C 1
ATOM 1379 O O . CYS A 1 187 ? -7.946 -2.111 29.242 1.00 21.82 182 CYS A O 1
ATOM 1382 N N . ASP A 1 188 ? -5.684 -2.271 29.350 1.00 23.74 183 ASP A N 1
ATOM 1383 C CA . ASP A 1 188 ? -5.533 -3.289 28.302 1.00 25.68 183 ASP A CA 1
ATOM 1384 C C . ASP A 1 188 ? -5.539 -4.583 29.111 1.00 26.20 183 ASP A C 1
ATOM 1385 O O . ASP A 1 188 ? -4.560 -4.958 29.791 1.00 24.26 183 ASP A O 1
ATOM 1390 N N . LYS A 1 189 ? -6.699 -5.221 29.143 1.00 26.28 184 LYS A N 1
ATOM 1391 C CA . LYS A 1 189 ? -6.906 -6.295 30.089 1.00 27.91 184 LYS A CA 1
ATOM 1392 C C . LYS A 1 189 ? -6.068 -7.520 29.756 1.00 27.71 184 LYS A C 1
ATOM 1393 O O . LYS A 1 189 ? -5.621 -8.225 30.640 1.00 28.67 184 LYS A O 1
ATOM 1399 N N . GLU A 1 190 ? -5.905 -7.749 28.463 1.00 29.15 185 GLU A N 1
ATOM 1400 C CA . GLU A 1 190 ? -5.076 -8.823 27.928 1.00 28.76 185 GLU A CA 1
ATOM 1401 C C . GLU A 1 190 ? -3.645 -8.718 28.462 1.00 27.05 185 GLU A C 1
ATOM 1402 O O . GLU A 1 190 ? -3.021 -9.709 28.865 1.00 26.99 185 GLU A O 1
ATOM 1408 N N . LYS A 1 191 ? -3.123 -7.507 28.491 1.00 24.33 186 LYS A N 1
ATOM 1409 C CA . LYS A 1 191 ? -1.717 -7.364 28.837 1.00 21.59 186 LYS A CA 1
ATOM 1410 C C . LYS A 1 191 ? -1.415 -6.841 30.238 1.00 18.03 186 LYS A C 1
ATOM 1411 O O . LYS A 1 191 ? -0.268 -6.843 30.628 1.00 14.98 186 LYS A O 1
ATOM 1417 N N . GLY A 1 192 ? -2.427 -6.397 30.993 1.00 16.70 187 GLY A N 1
ATOM 1418 C CA . GLY A 1 192 ? -2.159 -5.785 32.287 1.00 15.67 187 GLY A CA 1
ATOM 1419 C C . GLY A 1 192 ? -1.466 -4.455 32.120 1.00 14.47 187 GLY A C 1
ATOM 1420 O O . GLY A 1 192 ? -0.732 -4.042 33.009 1.00 16.28 187 GLY A O 1
ATOM 1421 N N . LEU A 1 193 ? -1.714 -3.773 31.008 1.00 14.94 188 LEU A N 1
ATOM 1422 C CA . LEU A 1 193 ? -1.092 -2.479 30.739 1.00 14.92 188 LEU A CA 1
ATOM 1423 C C . LEU A 1 193 ? -2.142 -1.374 30.694 1.00 19.06 188 LEU A C 1
ATOM 1424 O O . LEU A 1 193 ? -3.235 -1.582 30.164 1.00 16.79 188 LEU A O 1
ATOM 1429 N N . CYS A 1 194 ? -1.779 -0.214 31.224 1.00 20.08 189 CYS A N 1
ATOM 1430 C CA . CYS A 1 194 ? -2.616 0.993 31.219 1.00 22.71 189 CYS A CA 1
ATOM 1431 C C . CYS A 1 194 ? -2.271 1.910 30.046 1.00 25.10 189 CYS A C 1
ATOM 1432 O O . CYS A 1 194 ? -1.099 2.204 29.804 1.00 21.22 189 CYS A O 1
ATOM 1435 N N . SER A 1 195 ? -3.255 2.423 29.306 1.00 27.48 190 SER A N 1
ATOM 1436 C CA . SER A 1 195 ? -2.897 3.545 28.416 1.00 31.87 190 SER A CA 1
ATOM 1437 C C . SER A 1 195 ? -2.774 4.723 29.352 1.00 35.47 190 SER A C 1
ATOM 1438 O O . SER A 1 195 ? -1.871 5.560 29.231 1.00 36.90 190 SER A O 1
ATOM 1441 N N . ALA A 1 196 ? -3.737 4.753 30.275 1.00 38.06 191 ALA A N 1
ATOM 1442 C CA . ALA A 1 196 ? -3.962 5.787 31.265 1.00 39.28 191 ALA A CA 1
ATOM 1443 C C . ALA A 1 196 ? -4.758 5.103 32.364 1.00 39.68 191 ALA A C 1
ATOM 1444 O O . ALA A 1 196 ? -4.494 3.945 32.676 1.00 38.90 191 ALA A O 1
#

CATH classification: 3.40.33.10

Nearest PDB structures (foldseek):
  4ly5-assembly1_A  TM=1.004E+00  e=1.502E-43  Necator americanus
  3nt8-assembly2_B  TM=9.663E-01  e=8.756E-25  Necator americanus
  6any-assembly1_A  TM=9.355E-01  e=1.435E-20  Brugia malayi
  4tpv-assembly1_A  TM=8.356E-01  e=3.431E-14  Ancylostoma caninum
  1qnx-assembly1_A  TM=8.610E-01  e=9.646E-12  Vespula vulgaris

Solvent-accessible surface area: 9184 Å² total; per-residue (Å²): 164,185,65,26,82,159,34,43,10,37,92,114,0,13,96,68,0,41,109,25,0,22,68,32,0,11,25,0,0,48,16,120,6,117,0,43,54,37,49,62,4,16,86,0,1,54,0,42,49,5,58,49,24,21,120,8,0,100,31,0,35,69,7,0,101,111,46,87,97,136,80,17,120,92,114,100,37,151,61,27,6,14,2,12,32,82,18,102,70,28,67,18,92,61,25,99,0,0,56,59,0,0,123,52,6,31,28,26,2,57,132,89,0,14,13,90,104,7,89,6,50,59,50,14,101,94,106,38,0,9,54,2,0,3,1,0,7,18,71,0,44,97,0,0,0,2,1,29,59,10,112,129,17,1,0,0,0,0,0,0,2,76,32,8,46,90,172,29,113,84,1,4,56,109,29,106,33,8,68,125,18,158,65,36,45,153,149,96,2,2,2,85,61

InterPro domains:
  IPR001283 Cysteine-rich secretory protein-related [PR00837] (67-85)
  IPR001283 Cysteine-rich secretory protein-related [PR00837] (118-131)
  IPR001283 Cysteine-rich secretory protein-related [PR00837] (146-162)
  IPR001283 Cysteine-rich secretory protein-related [PR00837] (172-185)
  IPR001283 Cysteine-rich secretory protein-related [PTHR10334] (29-196)
  IPR002413 Venom allergen 5-like [PR00838] (25-41)
  IPR002413 Venom allergen 5-like [PR00838] (41-61)
  IPR002413 Venom allergen 5-like [PR00838] (67-85)
  IPR002413 Venom allergen 5-like [PR00838] (145-164)
  IPR014044 CAP domain [PF00188] (35-177)
  IPR014044 CAP domain [SM00198] (29-185)
  IPR018244 Allergen V5/Tpx-1-related, conserved site [PS01009] (147-157)
  IPR018244 Allergen V5/Tpx-1-related, conserved site [PS01010] (172-183)
  IPR035940 CAP superfamily [G3DSA:3.40.33.10] (16-210)
  IPR035940 CAP superfamily [SSF55797] (6-192)

Foldseek 3Di:
DDDADPPQFDPLQLVLLLVLLLQVLLCLQQLNACFLVDGTRFHFQAAARADEDNVQQVLQCVVVVVVDQDDDDCVSRPQKAKDKDKDQPLPPDNNVVSVVRSCVLLCLRNPQGQDHFQFLEPVRVVSVNVSNLFSRQRPWHYKHKDWHRDPGITMIMMMTHRYDSDHGDGSGHGDRQNNVEPQDPPVRSHHND

Secondary structure (DSSP, 8-state):
--PPPSSS--HHHHHHHHHHHHHHHHHHHTT--B-TTSSBPPPBSSPBPPEE-HHHHHHHHHHHTT----PPPGGGSTT-EEEEEEES-TT--HHHHHHHHHHHHHTHHHHH---S--B--HHHHTTT-HHHHHHT-TT--EEEEEEEE-SS-EEEEEEEES----TTSBSS-BSSTTTT-SSEETTTTEE--

Organism: Necator americanus (NCBI:txid51031)

Radius of gyration: 15.94 Å; Cα contacts (8 Å, |Δi|>4): 439; chains: 1; bounding box: 43×34×41 Å

B-factor: mean 18.54, std 7.86, range [8.27, 45.0]